Protein AF-A0A4Q2YJ09-F1 (afdb_monomer)

Mean predicted aligned error: 8.13 Å

Sequence (250 aa):
MTHRSFLRLMLLLLSGLAAAVPLTAPAQVSKRDYAREEYLILSGGPSLRTWEDYRLAADRHDRYWGNFIRSARIRIDQLRRIHGDAMQITWMVYRPGYETRQREDSVRRPEYSCTTAEIAQLASERKVKLVWFSTKDAVINYLNNRGGRKLSGFEFYGHSNKYCFLFDYSNDILGASTCYLHCLDLNRLHRGLFTRDATVQSYGCHTGEYMSGVWKKYTGHPMIGACGKTDFSAIKDNVTLPVVNGRWSQ

Solvent-accessible surface area (backbone atoms only — not comparable to full-atom values): 13757 Å² total; per-residue (Å²): 134,90,82,83,88,89,79,90,88,79,88,77,92,82,80,78,79,78,76,79,73,79,78,75,71,77,78,78,74,73,79,76,57,41,91,52,31,32,33,41,38,40,28,29,19,34,37,29,64,78,48,41,67,78,38,58,79,90,70,44,84,46,91,53,62,50,57,34,55,52,42,52,50,37,49,51,55,51,48,37,73,76,58,41,84,66,50,40,39,39,41,35,36,31,43,62,27,40,53,54,34,22,58,49,26,73,72,66,63,52,98,77,61,49,53,67,65,58,55,53,47,59,28,55,80,66,74,35,50,73,38,78,35,83,49,50,62,54,53,54,49,50,67,66,63,55,82,87,42,24,26,51,25,39,36,38,28,35,52,39,40,39,50,30,47,24,36,26,34,20,58,92,42,79,88,39,59,96,39,53,48,44,45,76,59,42,70,78,44,55,56,74,44,56,43,96,82,37,51,34,38,38,60,16,2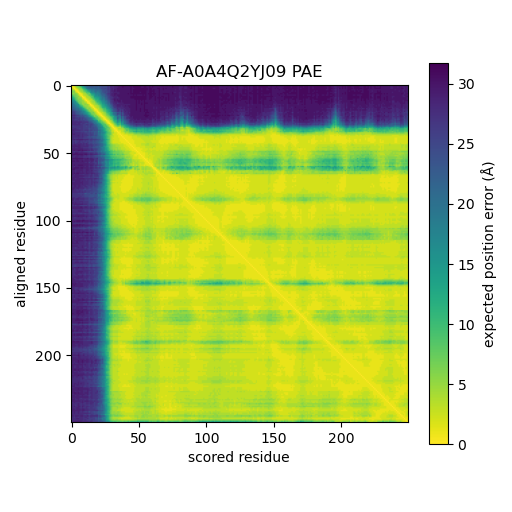2,22,21,24,70,43,27,13,55,44,42,24,70,38,35,72,47,67,22,39,9,19,37,40,49,49,39,61,76,52,36,77,77,66,71,47,61,64,44,57,63,66,43,80,34,89

pLDDT: mean 89.09, std 16.99, range [35.38, 98.88]

Radius of gyration: 26.46 Å; Cα contacts (8 Å, |Δi|>4): 476; chains: 1; bounding box: 117×38×45 Å

Structure (mmCIF, N/CA/C/O backbone):
data_AF-A0A4Q2YJ09-F1
#
_entry.id   AF-A0A4Q2YJ09-F1
#
loop_
_atom_site.group_PDB
_atom_site.id
_atom_site.type_symbol
_atom_site.label_atom_id
_atom_site.label_alt_id
_atom_site.label_comp_id
_atom_site.label_asym_id
_atom_site.label_entity_id
_atom_site.label_seq_id
_atom_site.pdbx_PDB_ins_code
_atom_site.Cartn_x
_atom_site.Cartn_y
_atom_site.Cartn_z
_atom_site.occupancy
_atom_site.B_iso_or_equiv
_atom_site.auth_seq_id
_atom_site.auth_comp_id
_atom_site.auth_asym_id
_atom_site.auth_atom_id
_atom_site.pdbx_PDB_model_num
ATOM 1 N N . MET A 1 1 ? -98.899 19.070 -4.514 1.00 45.09 1 MET A N 1
ATOM 2 C CA . MET A 1 1 ? -97.764 19.391 -5.407 1.00 45.09 1 MET A CA 1
ATOM 3 C C . MET A 1 1 ? -96.656 20.022 -4.575 1.00 45.09 1 MET A C 1
ATOM 5 O O . MET A 1 1 ? -96.964 20.878 -3.762 1.00 45.09 1 MET A O 1
ATOM 9 N N . THR A 1 2 ? -95.426 19.532 -4.778 1.00 49.12 2 THR A N 1
ATOM 10 C CA . THR A 1 2 ? -94.105 20.041 -4.338 1.00 49.12 2 THR A CA 1
ATOM 11 C C . THR A 1 2 ? -93.880 20.355 -2.855 1.00 49.12 2 THR A C 1
ATOM 13 O O . THR A 1 2 ? -94.379 21.351 -2.346 1.00 49.12 2 THR A O 1
ATOM 16 N N . HIS A 1 3 ? -92.980 19.599 -2.212 1.00 39.91 3 HIS A N 1
ATOM 17 C CA . HIS A 1 3 ? -92.298 20.040 -0.996 1.00 39.91 3 HIS A CA 1
ATOM 18 C C . HIS A 1 3 ? -90.800 19.724 -1.034 1.00 39.91 3 HIS A C 1
ATOM 20 O O . HIS A 1 3 ? -90.374 18.608 -1.320 1.00 39.91 3 HIS A O 1
ATOM 26 N N . ARG A 1 4 ? -90.026 20.775 -0.756 1.00 45.66 4 ARG A N 1
ATOM 27 C CA . ARG A 1 4 ? -88.595 20.781 -0.466 1.00 45.66 4 ARG A CA 1
ATOM 28 C C . ARG A 1 4 ? -88.316 20.110 0.887 1.00 45.66 4 ARG A C 1
ATOM 30 O O . ARG A 1 4 ? -89.170 20.139 1.770 1.00 45.66 4 ARG A O 1
ATOM 37 N N . SER A 1 5 ? -87.058 19.692 1.045 1.00 46.00 5 SER A N 1
ATOM 38 C CA . SER A 1 5 ? -86.332 19.543 2.318 1.00 46.00 5 SER A CA 1
ATOM 39 C C . SER A 1 5 ? -86.490 18.211 3.057 1.00 46.00 5 SER A C 1
ATOM 41 O O . SER A 1 5 ? -87.332 18.091 3.933 1.00 46.00 5 SER A O 1
ATOM 43 N N . PHE A 1 6 ? -85.567 17.272 2.825 1.00 38.97 6 PHE A N 1
ATOM 44 C CA . PHE A 1 6 ? -85.114 16.365 3.885 1.00 38.97 6 PHE A CA 1
ATOM 45 C C . PHE A 1 6 ? -83.587 16.309 3.899 1.00 38.97 6 PHE A C 1
ATOM 47 O O . PHE A 1 6 ? -82.924 15.716 3.053 1.00 38.97 6 PHE A O 1
ATOM 54 N N . LEU A 1 7 ? -83.063 17.055 4.863 1.00 36.25 7 LEU A N 1
ATOM 55 C CA . LEU A 1 7 ? -81.671 17.238 5.210 1.00 36.25 7 LEU A CA 1
ATOM 56 C C . LEU A 1 7 ? -81.316 16.212 6.299 1.00 36.25 7 LEU A C 1
ATOM 58 O O . LEU A 1 7 ? -82.081 16.051 7.244 1.00 36.25 7 LEU A O 1
ATOM 62 N N . ARG A 1 8 ? -80.108 15.639 6.202 1.00 45.00 8 ARG A N 1
ATOM 63 C CA . ARG A 1 8 ? -79.327 15.016 7.292 1.00 45.00 8 ARG A CA 1
ATOM 64 C C . ARG A 1 8 ? -79.947 13.797 7.985 1.00 45.00 8 ARG A C 1
ATOM 66 O O . ARG A 1 8 ? -80.581 13.947 9.018 1.00 45.00 8 ARG A O 1
ATOM 73 N N . LEU A 1 9 ? -79.565 12.604 7.527 1.00 40.94 9 LEU A N 1
ATOM 74 C CA . LEU A 1 9 ? -78.945 11.577 8.380 1.00 40.94 9 LEU A CA 1
ATOM 75 C C . LEU A 1 9 ? -78.485 10.400 7.506 1.00 40.94 9 LEU A C 1
ATOM 77 O O . LEU A 1 9 ? -79.325 9.661 7.020 1.00 40.94 9 LEU A O 1
ATOM 81 N N . MET A 1 10 ? -77.179 10.220 7.307 1.00 39.50 10 MET A N 1
ATOM 82 C CA . MET A 1 10 ? -76.537 8.904 7.165 1.00 39.50 10 MET A CA 1
ATOM 83 C C . MET A 1 10 ? -75.014 9.091 7.129 1.00 39.50 10 MET A C 1
ATOM 85 O O . MET A 1 10 ? -74.514 9.751 6.229 1.00 39.50 10 MET A O 1
ATOM 89 N N . LEU A 1 11 ? -74.356 8.502 8.139 1.00 35.38 11 LEU A N 1
ATOM 90 C CA . LEU A 1 11 ? -73.113 7.709 8.092 1.00 35.38 11 LEU A CA 1
ATOM 91 C C . LEU A 1 11 ? -71.888 8.318 7.357 1.00 35.38 11 LEU A C 1
ATOM 93 O O . LEU A 1 11 ? -71.977 8.735 6.220 1.00 35.38 11 LEU A O 1
ATOM 97 N N . LEU A 1 12 ? -70.650 8.305 7.849 1.00 40.03 12 LEU A N 1
ATOM 98 C CA . LEU A 1 12 ? -69.997 7.560 8.921 1.00 40.03 12 LEU A CA 1
ATOM 99 C C . LEU A 1 12 ? -68.610 8.196 9.124 1.00 40.03 12 LEU A C 1
ATOM 101 O O . LEU A 1 12 ? -67.927 8.536 8.162 1.00 40.03 12 LEU A O 1
ATOM 105 N N . LEU A 1 13 ? -68.233 8.328 10.393 1.00 44.56 13 LEU A N 1
ATOM 106 C CA . LEU A 1 13 ? -66.879 8.338 10.955 1.00 44.56 13 LEU A CA 1
ATOM 107 C C . LEU A 1 13 ? -65.708 8.117 9.972 1.00 44.56 13 LEU A C 1
ATOM 109 O O . LEU A 1 13 ? -65.399 6.991 9.595 1.00 44.56 13 LEU A O 1
ATOM 113 N N . LEU A 1 14 ? -64.967 9.192 9.696 1.00 38.72 14 LEU A N 1
ATOM 114 C CA . LEU A 1 14 ? -63.567 9.153 9.259 1.00 38.72 14 LEU A CA 1
ATOM 115 C C . LEU A 1 14 ? -62.743 10.023 10.217 1.00 38.72 14 LEU A C 1
ATOM 117 O O . LEU A 1 14 ? -62.212 11.075 9.874 1.00 38.72 14 LEU A O 1
ATOM 121 N N . SER A 1 15 ? -62.677 9.584 11.474 1.00 42.53 15 SER A N 1
ATOM 122 C CA . SER A 1 15 ? -61.641 10.015 12.410 1.00 42.53 15 SER A CA 1
ATOM 123 C C . SER A 1 15 ? -60.322 9.393 11.955 1.00 42.53 15 SER A C 1
ATOM 125 O O . SER A 1 15 ? -60.081 8.204 12.166 1.00 42.53 15 SER A O 1
ATOM 127 N N . GLY A 1 16 ? -59.497 10.188 11.276 1.00 40.59 16 GLY A N 1
ATOM 128 C CA . GLY A 1 16 ? -58.161 9.788 10.860 1.00 40.59 16 GLY A CA 1
ATOM 129 C C . GLY A 1 16 ? -57.293 9.441 12.068 1.00 40.59 16 GLY A C 1
ATOM 130 O O . GLY A 1 16 ? -56.851 10.328 12.794 1.00 40.59 16 GLY A O 1
ATOM 131 N N . LEU A 1 17 ? -57.006 8.151 12.254 1.00 44.41 17 LEU A N 1
ATOM 132 C CA . LEU A 1 17 ? -55.793 7.730 12.945 1.00 44.41 17 LEU A CA 1
ATOM 133 C C . LEU A 1 17 ? -54.621 8.028 12.007 1.00 44.41 17 LEU A C 1
AT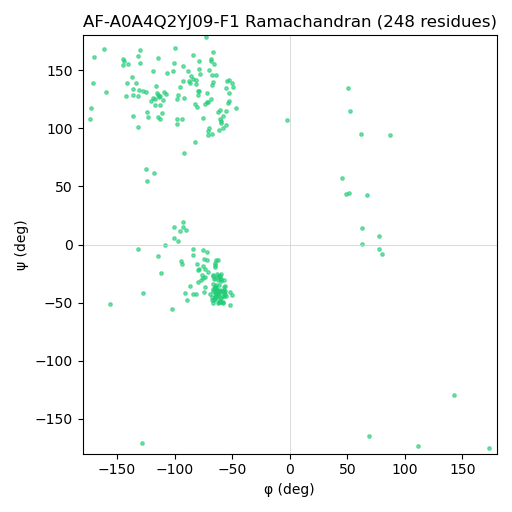OM 135 O O . LEU A 1 17 ? -54.270 7.224 11.144 1.00 44.41 17 LEU A O 1
ATOM 139 N N . ALA A 1 18 ? -54.010 9.197 12.172 1.00 45.28 18 ALA A N 1
ATOM 140 C CA . ALA A 1 18 ? -52.646 9.403 11.722 1.00 45.28 18 ALA A CA 1
ATOM 141 C C . ALA A 1 18 ? -51.751 8.526 12.607 1.00 45.28 18 ALA A C 1
ATOM 143 O O . ALA A 1 18 ? -51.395 8.901 13.723 1.00 45.28 18 ALA A O 1
ATOM 144 N N . ALA A 1 19 ? -51.439 7.319 12.135 1.00 46.50 19 ALA A N 1
ATOM 145 C CA . ALA A 1 19 ? -50.363 6.529 12.704 1.00 46.50 19 ALA A CA 1
ATOM 146 C C . ALA A 1 19 ? -49.079 7.351 12.553 1.00 46.50 19 ALA A C 1
ATOM 148 O O . ALA A 1 19 ? -48.556 7.510 11.449 1.00 46.50 19 ALA A O 1
ATOM 149 N N . ALA A 1 20 ? -48.610 7.931 13.657 1.00 50.06 20 ALA A N 1
ATOM 150 C CA . ALA A 1 20 ? -47.298 8.540 13.726 1.00 50.06 20 ALA A CA 1
ATOM 151 C C . ALA A 1 20 ? -46.277 7.430 13.461 1.00 50.06 20 ALA A C 1
ATOM 153 O O . ALA A 1 20 ? -45.964 6.635 14.344 1.00 50.06 20 ALA A O 1
ATOM 154 N N . VAL A 1 21 ? -45.801 7.342 12.220 1.00 49.44 21 VAL A N 1
ATOM 155 C CA . VAL A 1 21 ? -44.599 6.581 11.893 1.00 49.44 21 VAL A CA 1
ATOM 156 C C . VAL A 1 21 ? -43.487 7.234 12.711 1.00 49.44 21 VAL A C 1
ATOM 158 O O . VAL A 1 21 ? -43.222 8.421 12.499 1.00 49.44 21 VAL A O 1
ATOM 161 N N . PRO A 1 22 ? -42.865 6.537 13.679 1.00 47.44 22 PRO A N 1
ATOM 162 C CA . PRO A 1 22 ? -41.735 7.111 14.373 1.00 47.44 22 PRO A CA 1
ATOM 163 C C . PRO A 1 22 ? -40.656 7.345 13.321 1.00 47.44 22 PRO A C 1
ATOM 165 O O . PRO A 1 22 ? -40.151 6.397 12.719 1.00 47.44 22 PRO A O 1
ATOM 168 N N . LEU A 1 23 ? -40.334 8.617 13.075 1.00 46.22 23 LEU A N 1
ATOM 169 C CA . LEU A 1 23 ? -39.130 8.996 12.355 1.00 46.22 23 LEU A CA 1
ATOM 170 C C . LEU A 1 23 ? -37.972 8.396 13.156 1.00 46.22 23 LEU A C 1
ATOM 172 O O . LEU A 1 23 ? -37.593 8.916 14.206 1.00 46.22 23 LEU A O 1
ATOM 176 N N . THR A 1 24 ? -37.445 7.259 12.711 1.00 50.03 24 THR A N 1
ATOM 177 C CA . THR A 1 24 ? -36.188 6.734 13.230 1.00 50.03 24 THR A CA 1
ATOM 178 C C . THR A 1 24 ? -35.148 7.813 12.983 1.00 50.03 24 THR A C 1
ATOM 180 O O . THR A 1 24 ? -34.832 8.110 11.829 1.00 50.03 24 THR A O 1
ATOM 183 N N . ALA A 1 25 ? -34.677 8.446 14.060 1.00 49.34 25 ALA A N 1
ATOM 184 C CA . ALA A 1 25 ? -33.600 9.417 13.992 1.00 49.34 25 ALA A CA 1
ATOM 185 C C . ALA A 1 25 ? -32.448 8.810 13.173 1.00 49.34 25 ALA A C 1
ATOM 187 O O . ALA A 1 25 ? -32.139 7.627 13.370 1.00 49.34 25 ALA A O 1
ATOM 188 N N . PRO A 1 26 ? -31.828 9.565 12.246 1.00 48.53 26 PRO A N 1
ATOM 189 C CA . PRO A 1 26 ? -30.671 9.063 11.525 1.00 48.53 26 PRO A CA 1
ATOM 190 C C . PRO A 1 26 ? -29.655 8.586 12.559 1.00 48.53 26 PRO A C 1
ATOM 192 O O . PRO A 1 26 ? -29.392 9.294 13.536 1.00 48.53 26 PRO A O 1
ATOM 195 N N . ALA A 1 27 ? -29.144 7.364 12.376 1.00 49.97 27 ALA A N 1
ATOM 196 C CA . ALA A 1 27 ? -28.106 6.813 13.231 1.00 49.97 27 ALA A CA 1
ATOM 197 C C . ALA A 1 27 ? -27.031 7.890 13.409 1.00 49.97 27 ALA A C 1
ATOM 199 O O . ALA A 1 27 ? -26.456 8.357 12.425 1.00 49.97 27 ALA A O 1
ATOM 200 N N . GLN A 1 28 ? -26.833 8.339 14.651 1.00 42.06 28 GLN A N 1
ATOM 201 C CA . GLN A 1 28 ? -25.789 9.293 14.997 1.00 42.06 28 GLN A CA 1
ATOM 202 C C . GLN A 1 28 ? -24.471 8.696 14.508 1.00 42.06 28 GLN A C 1
ATOM 204 O O . GLN A 1 28 ? -23.953 7.757 15.113 1.00 42.06 28 GLN A O 1
ATOM 209 N N . VAL A 1 29 ? -23.955 9.197 13.382 1.00 53.22 29 VAL A N 1
ATOM 210 C CA . VAL A 1 29 ? -22.594 8.899 12.946 1.00 53.22 29 VAL A CA 1
ATOM 211 C C . VAL A 1 29 ? -21.723 9.408 14.079 1.00 53.22 29 VAL A C 1
ATOM 213 O O . VAL A 1 29 ? -21.645 10.616 14.305 1.00 53.22 29 VAL A O 1
ATOM 216 N N . SER A 1 30 ? -21.162 8.488 14.865 1.00 57.91 30 SER A N 1
ATOM 217 C CA . SER A 1 30 ? -20.327 8.853 15.999 1.00 57.91 30 SER A CA 1
ATOM 218 C C . SER A 1 30 ? -19.252 9.806 15.499 1.00 57.91 30 SER A C 1
ATOM 220 O O . SER A 1 30 ? -18.520 9.479 14.561 1.00 57.91 30 SER A O 1
ATOM 222 N N . LYS A 1 31 ? -19.181 10.996 16.096 1.00 72.19 31 LYS A N 1
ATOM 223 C CA . LYS A 1 31 ? -18.146 11.975 15.776 1.00 72.19 31 LYS A CA 1
ATOM 224 C C . LYS A 1 31 ? -16.785 11.298 15.973 1.00 72.19 31 LYS A C 1
ATOM 226 O O . LYS A 1 31 ? -16.467 10.893 17.087 1.00 72.19 31 LYS A O 1
ATOM 231 N N . ARG A 1 32 ? -16.031 11.129 14.881 1.00 80.81 32 ARG A N 1
ATOM 232 C CA . ARG A 1 32 ? -14.699 10.504 14.876 1.00 80.81 32 ARG A CA 1
ATOM 233 C C . ARG A 1 32 ? -13.773 11.226 15.854 1.00 80.81 32 ARG A C 1
ATOM 235 O O . ARG A 1 32 ? -13.711 12.458 15.838 1.00 80.81 32 ARG A O 1
ATOM 242 N N . ASP A 1 33 ? -13.027 10.474 16.660 1.00 85.75 33 ASP A N 1
ATOM 243 C CA . ASP A 1 33 ? -11.975 11.026 17.518 1.00 85.75 33 ASP A CA 1
ATOM 244 C C . ASP A 1 33 ? -10.642 10.989 16.761 1.00 85.75 33 ASP A C 1
ATOM 246 O O . ASP A 1 33 ? -9.798 10.114 16.961 1.00 85.75 33 ASP A O 1
ATOM 250 N N . TYR A 1 34 ? -10.445 11.949 15.853 1.00 86.94 34 TYR A N 1
ATOM 251 C CA . TYR A 1 34 ? -9.240 12.006 15.018 1.00 86.94 34 TYR A CA 1
ATOM 252 C C . TYR A 1 34 ? -7.934 12.186 15.810 1.00 86.94 34 TYR A C 1
ATOM 254 O O . TYR A 1 34 ? -6.857 11.988 15.251 1.00 86.94 34 TYR A O 1
ATOM 262 N N . ALA A 1 35 ? -7.987 12.541 17.099 1.00 85.75 35 ALA A N 1
ATOM 263 C CA . ALA A 1 35 ? -6.794 12.585 17.942 1.00 85.75 35 ALA A CA 1
ATOM 264 C C . ALA A 1 35 ? -6.323 11.173 18.338 1.00 85.75 35 ALA A C 1
ATOM 266 O O . ALA A 1 35 ? -5.125 10.951 18.531 1.00 85.75 35 ALA A O 1
ATOM 267 N N . ARG A 1 36 ? -7.252 10.212 18.428 1.00 90.81 36 ARG A N 1
ATOM 268 C CA . ARG A 1 36 ? -7.003 8.824 18.856 1.00 90.81 36 ARG A CA 1
ATOM 269 C C . ARG A 1 36 ? -7.097 7.792 17.733 1.00 90.81 36 ARG A C 1
ATOM 271 O O . ARG A 1 36 ? -6.873 6.603 17.973 1.00 90.81 36 ARG A O 1
ATOM 278 N N . GLU A 1 37 ? -7.391 8.236 16.521 1.00 94.56 37 GLU A N 1
ATOM 279 C CA . GLU A 1 37 ? -7.574 7.386 15.350 1.00 94.56 37 GLU A CA 1
ATOM 280 C C . GLU A 1 37 ? -6.560 7.708 14.247 1.00 94.56 37 GLU A C 1
ATOM 282 O O . GLU A 1 37 ? -6.131 8.847 14.083 1.00 94.56 37 GLU A O 1
ATOM 287 N N . GLU A 1 38 ? -6.191 6.690 13.475 1.00 96.50 38 GLU A N 1
ATOM 288 C CA . GLU A 1 38 ? -5.317 6.795 12.305 1.00 96.50 38 GLU A CA 1
ATOM 289 C C . GLU A 1 38 ? -5.926 6.013 11.135 1.00 96.50 38 GLU A C 1
ATOM 291 O O . GLU A 1 38 ? -6.420 4.903 11.312 1.00 96.50 38 GLU A O 1
ATOM 296 N N . TYR A 1 39 ? -5.864 6.565 9.926 1.00 98.06 39 TYR A N 1
ATOM 297 C CA . TYR A 1 39 ? -6.124 5.821 8.698 1.00 98.06 39 TYR A CA 1
ATOM 298 C C . TYR A 1 39 ? -4.797 5.372 8.096 1.00 98.06 39 TYR A C 1
ATOM 300 O O . TYR A 1 39 ? -3.901 6.197 7.898 1.00 98.06 39 TYR A O 1
ATOM 308 N N . LEU A 1 40 ? -4.661 4.085 7.787 1.00 98.62 40 LEU A N 1
ATOM 309 C CA . LEU A 1 40 ? -3.417 3.539 7.255 1.00 98.62 40 LEU A CA 1
ATOM 310 C C . LEU A 1 40 ? -3.585 3.079 5.810 1.00 98.62 40 LEU A C 1
ATOM 312 O O . LEU A 1 40 ? -4.470 2.294 5.490 1.00 98.62 40 LEU A O 1
ATOM 316 N N . ILE A 1 41 ? -2.701 3.547 4.939 1.00 98.88 41 ILE A N 1
ATOM 317 C CA . ILE A 1 41 ? -2.589 3.078 3.559 1.00 98.88 41 ILE A CA 1
ATOM 318 C C . ILE A 1 41 ? -1.233 2.399 3.409 1.00 98.88 41 ILE A C 1
ATOM 320 O O . ILE A 1 41 ? -0.212 2.974 3.775 1.00 98.88 41 ILE A O 1
ATOM 324 N N . LEU A 1 42 ? -1.216 1.179 2.887 1.00 98.88 42 LEU A N 1
ATOM 325 C CA . LEU A 1 42 ? -0.030 0.355 2.693 1.00 98.88 42 LEU A CA 1
ATOM 326 C C . LEU A 1 42 ? 0.172 0.094 1.199 1.00 98.88 42 LEU A C 1
ATOM 328 O O . LEU A 1 42 ? -0.687 -0.499 0.549 1.00 98.88 42 LEU A O 1
ATOM 332 N N . SER A 1 43 ? 1.312 0.509 0.657 1.00 98.75 43 SER A N 1
ATOM 333 C CA . SER A 1 43 ? 1.662 0.323 -0.751 1.00 98.75 43 SER A CA 1
ATOM 334 C C . SER A 1 43 ? 2.850 -0.624 -0.915 1.00 98.75 43 SER A C 1
ATOM 336 O O . SER A 1 43 ? 3.913 -0.403 -0.328 1.00 98.75 43 SER A O 1
ATOM 338 N N . GLY A 1 44 ? 2.674 -1.655 -1.744 1.00 98.19 44 GLY A N 1
ATOM 339 C CA . GLY A 1 44 ? 3.767 -2.487 -2.252 1.00 98.19 44 GLY A CA 1
ATOM 340 C C . GLY A 1 44 ? 4.610 -1.759 -3.304 1.00 98.19 44 GLY A C 1
ATOM 341 O O . GLY A 1 44 ? 4.344 -0.602 -3.648 1.00 98.19 44 GLY A O 1
ATOM 342 N N . GLY A 1 45 ? 5.640 -2.435 -3.801 1.00 96.25 45 GLY A N 1
ATOM 343 C CA . GLY A 1 45 ? 6.558 -1.958 -4.830 1.00 96.25 45 GLY A CA 1
ATOM 344 C C . GLY A 1 45 ? 6.248 -2.526 -6.221 1.00 96.25 45 GLY A C 1
ATOM 345 O O . GLY A 1 45 ? 5.631 -3.587 -6.331 1.00 96.25 45 GLY A O 1
ATOM 346 N N . PRO A 1 46 ? 6.676 -1.830 -7.287 1.00 95.44 46 PRO A N 1
ATOM 347 C CA . PRO A 1 46 ? 6.501 -2.286 -8.658 1.00 95.44 46 PRO A CA 1
ATOM 348 C C . PRO A 1 46 ? 7.532 -3.358 -9.047 1.00 95.44 46 PRO A C 1
ATOM 350 O O . PRO A 1 46 ? 8.641 -3.428 -8.507 1.00 95.44 46 PRO A O 1
ATOM 353 N N . SER A 1 47 ? 7.184 -4.133 -10.067 1.00 94.38 47 SER A N 1
ATOM 354 C CA . SER A 1 47 ? 8.096 -5.014 -10.799 1.00 94.38 47 SER A CA 1
ATOM 355 C C . SER A 1 47 ? 9.150 -4.200 -11.556 1.00 94.38 47 SER A C 1
ATOM 357 O O . SER A 1 47 ? 8.903 -3.047 -11.920 1.00 94.38 47 SER A O 1
ATOM 359 N N . LEU A 1 48 ? 10.315 -4.777 -11.850 1.00 94.50 48 LEU A N 1
ATOM 360 C CA . LEU A 1 48 ? 11.279 -4.156 -12.770 1.00 94.50 48 LEU A CA 1
ATOM 361 C C . LEU A 1 48 ? 10.855 -4.354 -14.227 1.00 94.50 48 LEU A C 1
ATOM 363 O O . LEU A 1 48 ? 10.322 -5.400 -14.598 1.00 94.50 48 LEU A O 1
ATOM 367 N N . ARG A 1 49 ? 11.148 -3.372 -15.082 1.00 91.06 49 ARG A N 1
ATOM 368 C CA . ARG A 1 49 ? 10.901 -3.431 -16.530 1.00 91.06 49 ARG A CA 1
ATOM 369 C C . ARG A 1 49 ? 11.618 -4.603 -17.172 1.00 91.06 49 ARG A C 1
ATOM 371 O O . ARG A 1 49 ? 11.039 -5.262 -18.021 1.00 91.06 49 ARG A O 1
ATOM 378 N N . THR A 1 50 ? 12.845 -4.881 -16.746 1.00 91.25 50 THR A N 1
ATOM 379 C CA . THR A 1 50 ? 13.639 -6.004 -17.251 1.00 91.25 50 THR A CA 1
ATOM 380 C C . THR A 1 50 ? 12.898 -7.323 -17.071 1.00 91.25 50 THR A C 1
ATOM 382 O O . THR A 1 50 ? 12.877 -8.127 -17.992 1.00 91.25 50 THR A O 1
ATOM 385 N N . TRP A 1 51 ? 12.209 -7.513 -15.944 1.00 91.81 51 TRP A N 1
ATOM 386 C CA . TRP A 1 51 ? 11.381 -8.696 -15.712 1.00 91.81 51 TRP A CA 1
ATOM 387 C C . TRP A 1 51 ? 10.070 -8.662 -16.495 1.00 91.81 51 TRP A C 1
ATOM 389 O O . TRP A 1 51 ? 9.669 -9.667 -17.078 1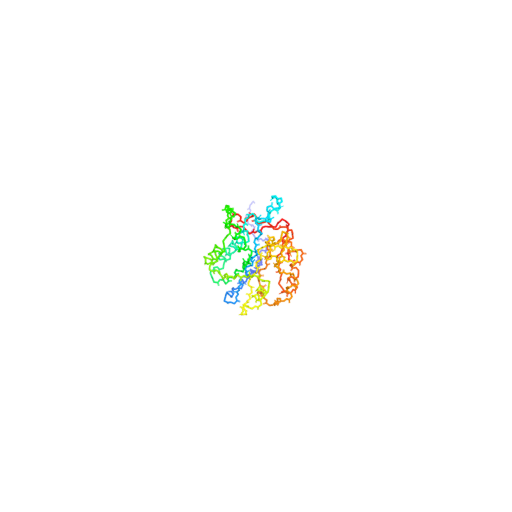.00 91.81 51 TRP A O 1
ATOM 399 N N . GLU A 1 52 ? 9.426 -7.501 -16.565 1.00 88.94 52 GLU A N 1
ATOM 400 C CA . GLU A 1 52 ? 8.199 -7.315 -17.342 1.00 88.94 52 GLU A CA 1
ATOM 401 C C . GLU A 1 52 ? 8.409 -7.542 -18.847 1.00 88.94 52 GLU A C 1
ATOM 403 O O . GLU A 1 52 ? 7.505 -8.018 -19.531 1.00 88.94 52 GLU A O 1
ATOM 408 N N . ASP A 1 53 ? 9.597 -7.256 -19.377 1.00 88.88 53 ASP A N 1
ATOM 409 C CA . ASP A 1 53 ? 9.897 -7.431 -20.796 1.00 88.88 53 ASP A CA 1
ATOM 410 C C . ASP A 1 53 ? 9.994 -8.898 -21.226 1.00 88.88 53 ASP A C 1
ATOM 412 O O . ASP A 1 53 ? 9.709 -9.195 -22.387 1.00 88.88 53 ASP A O 1
ATOM 416 N N . TYR A 1 54 ? 10.287 -9.815 -20.297 1.00 89.31 54 TYR A N 1
ATOM 417 C CA . TYR A 1 54 ? 10.218 -11.261 -20.546 1.00 89.31 54 TYR A CA 1
ATOM 418 C C . TYR A 1 54 ? 8.782 -11.798 -20.593 1.00 89.31 54 TYR A C 1
ATOM 420 O O . TYR A 1 54 ? 8.564 -12.935 -21.011 1.00 89.31 54 TYR A O 1
ATOM 428 N N . ARG A 1 55 ? 7.787 -11.010 -20.168 1.00 87.81 55 ARG A N 1
ATOM 429 C CA . ARG A 1 55 ? 6.373 -11.397 -20.220 1.00 87.81 55 ARG A CA 1
ATOM 430 C C . ARG A 1 55 ? 5.759 -11.002 -21.560 1.00 87.81 55 ARG A C 1
ATOM 432 O O . ARG A 1 55 ? 6.089 -9.956 -22.136 1.00 87.81 55 ARG A O 1
ATOM 439 N N . LEU A 1 56 ? 4.775 -11.790 -22.003 1.00 86.56 56 LEU A N 1
ATOM 440 C CA . LEU A 1 56 ? 3.872 -11.376 -23.076 1.00 86.56 56 LEU A CA 1
ATOM 441 C C . LEU A 1 56 ? 3.270 -10.019 -22.722 1.00 86.56 56 LEU A C 1
ATOM 443 O O . LEU A 1 56 ? 2.936 -9.768 -21.565 1.00 86.56 56 LEU A O 1
ATOM 447 N N . ALA A 1 57 ? 3.109 -9.142 -23.714 1.00 82.12 57 ALA A N 1
ATOM 448 C CA . ALA A 1 57 ? 2.638 -7.782 -23.470 1.00 82.12 57 ALA A CA 1
ATOM 449 C C . ALA A 1 57 ? 1.337 -7.763 -22.648 1.00 82.12 57 ALA A C 1
ATOM 451 O O . A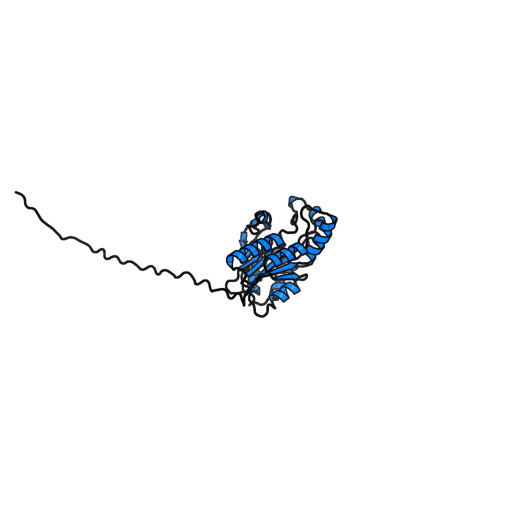LA A 1 57 ? 1.222 -6.961 -21.722 1.00 82.12 57 ALA A O 1
ATOM 452 N N . ALA A 1 58 ? 0.399 -8.672 -22.936 1.00 80.81 58 ALA A N 1
ATOM 453 C CA . ALA A 1 58 ? -0.874 -8.814 -22.227 1.00 80.81 58 ALA A CA 1
ATOM 454 C C . ALA A 1 58 ? -0.736 -9.208 -20.740 1.00 80.81 58 ALA A C 1
ATOM 456 O O . ALA A 1 58 ? -1.603 -8.850 -19.950 1.00 80.81 58 ALA A O 1
ATOM 457 N N . ASP A 1 59 ? 0.362 -9.862 -20.353 1.00 79.25 59 ASP A N 1
ATOM 458 C CA . ASP A 1 59 ? 0.610 -10.369 -18.995 1.00 79.25 59 ASP A CA 1
ATOM 459 C C . ASP A 1 59 ? 1.544 -9.472 -18.170 1.00 79.25 59 ASP A C 1
ATOM 461 O O . ASP A 1 59 ? 1.937 -9.823 -17.056 1.00 79.25 59 ASP A O 1
ATOM 465 N N . ARG A 1 60 ? 1.926 -8.309 -18.708 1.00 82.94 60 ARG A N 1
ATOM 466 C CA . ARG A 1 60 ? 2.705 -7.303 -17.979 1.00 82.94 60 ARG A CA 1
ATOM 467 C C . ARG A 1 60 ? 1.831 -6.632 -16.925 1.00 82.94 60 ARG A C 1
ATOM 469 O O . ARG A 1 60 ? 0.809 -6.032 -17.259 1.00 82.94 60 ARG A O 1
ATOM 476 N N . HIS A 1 61 ? 2.262 -6.697 -15.675 1.00 74.19 61 HIS A N 1
ATOM 477 C CA . HIS A 1 61 ? 1.579 -6.137 -14.520 1.00 74.19 61 HIS A CA 1
ATOM 478 C C . HIS A 1 61 ? 1.900 -4.644 -14.312 1.00 74.19 61 HIS A C 1
ATOM 480 O O . HIS A 1 61 ? 0.990 -3.851 -14.072 1.00 74.19 61 HIS A O 1
ATOM 486 N N . ASP A 1 62 ? 3.166 -4.227 -14.464 1.00 78.69 62 ASP A N 1
ATOM 487 C CA . ASP A 1 62 ? 3.658 -2.909 -14.009 1.00 78.69 62 ASP A CA 1
ATOM 488 C C . ASP A 1 62 ? 4.310 -2.076 -15.118 1.00 78.69 62 ASP A C 1
ATOM 490 O O . ASP A 1 62 ? 5.429 -1.550 -14.999 1.00 78.69 62 ASP A O 1
ATOM 494 N N . ARG A 1 63 ? 3.559 -1.877 -16.207 1.00 77.00 63 ARG A N 1
ATOM 495 C CA . ARG A 1 63 ? 3.947 -0.944 -17.282 1.00 77.00 63 ARG A CA 1
ATOM 496 C C . ARG A 1 63 ? 4.187 0.475 -16.745 1.00 77.00 63 ARG A C 1
ATOM 498 O O . ARG A 1 63 ? 5.109 1.160 -17.194 1.00 77.00 63 ARG A O 1
ATOM 505 N N . TYR A 1 64 ? 3.392 0.874 -15.751 1.00 85.25 64 TYR A N 1
ATOM 506 C CA . TYR A 1 64 ? 3.523 2.116 -14.996 1.00 85.25 64 TYR A CA 1
ATOM 507 C C . TYR A 1 64 ? 3.915 1.807 -13.547 1.00 85.25 64 TYR A C 1
ATOM 509 O O . TYR A 1 64 ? 3.183 1.131 -12.830 1.00 85.25 64 TYR A O 1
ATOM 517 N N . TRP A 1 65 ? 5.067 2.324 -13.110 1.00 89.00 65 TRP A N 1
ATOM 518 C CA . TRP A 1 65 ? 5.597 2.118 -11.755 1.00 89.00 65 TRP A CA 1
ATOM 519 C C . TRP A 1 65 ? 4.649 2.645 -10.663 1.00 89.00 65 TRP A C 1
ATOM 521 O O . TRP A 1 65 ? 4.651 2.157 -9.536 1.00 89.00 65 TRP A O 1
ATOM 531 N N . GLY A 1 66 ? 3.842 3.653 -11.004 1.00 91.50 66 GLY A N 1
ATOM 532 C CA . GLY A 1 66 ? 3.001 4.384 -10.069 1.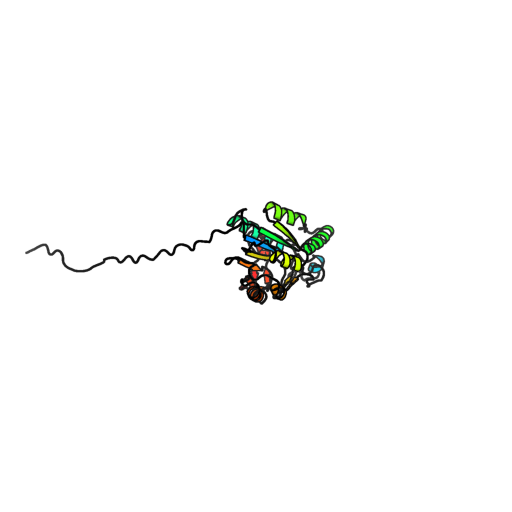00 91.50 66 GLY A CA 1
ATOM 533 C C . GLY A 1 66 ? 1.604 3.800 -9.884 1.00 91.50 66 GLY A C 1
ATOM 534 O O . GLY A 1 66 ? 0.769 4.493 -9.316 1.00 91.50 66 GLY A O 1
ATOM 535 N N . ASN A 1 67 ? 1.304 2.577 -10.339 1.00 94.25 67 ASN A N 1
ATOM 536 C CA . ASN A 1 67 ? -0.030 1.975 -10.178 1.00 94.25 67 ASN A CA 1
ATOM 537 C C . ASN A 1 67 ? -0.513 2.027 -8.714 1.00 94.25 67 ASN A C 1
ATOM 539 O O . ASN A 1 67 ? -1.588 2.557 -8.410 1.00 94.25 67 ASN A O 1
ATOM 543 N N . PHE A 1 68 ? 0.314 1.546 -7.785 1.00 97.31 68 PHE A N 1
ATOM 544 C CA . PHE A 1 68 ? -0.019 1.517 -6.358 1.00 97.31 68 PHE A CA 1
ATOM 545 C C . PHE A 1 68 ? 0.039 2.908 -5.721 1.00 97.31 68 PHE A C 1
ATOM 547 O O . PHE A 1 68 ? -0.817 3.252 -4.907 1.00 97.31 68 PHE A O 1
ATOM 554 N N . ILE A 1 69 ? 0.999 3.732 -6.149 1.00 97.88 69 ILE A N 1
ATOM 555 C CA . ILE A 1 69 ? 1.181 5.104 -5.664 1.00 97.88 69 ILE A CA 1
ATOM 556 C C . ILE A 1 69 ? 0.006 6.002 -6.045 1.00 97.88 69 ILE A C 1
ATOM 558 O O . ILE A 1 69 ? -0.550 6.698 -5.199 1.00 97.88 69 ILE A O 1
ATOM 562 N N . ARG A 1 70 ? -0.421 5.958 -7.306 1.00 97.44 70 ARG A N 1
ATOM 563 C CA . ARG A 1 70 ? -1.558 6.728 -7.809 1.00 97.44 70 ARG A CA 1
ATOM 564 C C . ARG A 1 70 ? -2.858 6.288 -7.141 1.00 97.44 70 ARG A C 1
ATOM 566 O O . ARG A 1 70 ? -3.658 7.149 -6.792 1.00 97.44 70 ARG A O 1
ATOM 573 N N . SER A 1 71 ? -3.042 4.990 -6.902 1.00 98.06 71 SER A N 1
ATOM 574 C CA . SER A 1 71 ? -4.211 4.479 -6.169 1.00 98.06 71 SER A CA 1
ATOM 575 C C . SER A 1 71 ? -4.261 5.020 -4.737 1.00 98.06 71 SER A C 1
ATOM 577 O O . SER A 1 71 ? -5.266 5.602 -4.330 1.00 98.06 71 SER A O 1
ATOM 579 N N . ALA A 1 72 ? -3.144 4.926 -4.006 1.00 98.50 72 ALA A N 1
ATOM 580 C CA . ALA A 1 72 ? -3.019 5.494 -2.666 1.00 98.50 72 ALA A CA 1
ATOM 581 C C . ALA A 1 72 ? -3.278 7.009 -2.666 1.00 98.50 72 ALA A C 1
ATOM 583 O O . ALA A 1 72 ? -4.041 7.505 -1.841 1.00 98.50 72 ALA A O 1
ATOM 584 N N . ARG A 1 73 ? -2.716 7.741 -3.634 1.00 98.19 73 ARG A N 1
ATOM 585 C CA . ARG A 1 73 ? -2.933 9.183 -3.809 1.00 98.19 73 ARG A CA 1
ATOM 586 C C . ARG A 1 73 ? -4.413 9.526 -4.005 1.00 98.19 73 ARG A C 1
ATOM 588 O O . ARG A 1 73 ? -4.925 10.385 -3.296 1.00 98.19 73 ARG A O 1
ATOM 595 N N . ILE A 1 74 ? -5.105 8.847 -4.927 1.00 98.56 74 ILE A N 1
ATOM 596 C CA . ILE A 1 74 ? -6.550 9.030 -5.161 1.00 98.56 74 ILE A CA 1
ATOM 597 C C . ILE A 1 74 ? -7.322 8.809 -3.862 1.00 98.56 74 ILE A C 1
ATOM 599 O O . ILE A 1 74 ? -8.198 9.606 -3.517 1.00 98.56 74 ILE A O 1
ATOM 603 N N . ARG A 1 75 ? -6.977 7.759 -3.109 1.00 98.56 75 ARG A N 1
ATOM 604 C CA . ARG A 1 75 ? -7.638 7.486 -1.838 1.00 98.56 75 ARG A CA 1
ATOM 605 C C . ARG A 1 75 ? -7.391 8.577 -0.808 1.00 98.56 75 ARG A C 1
ATOM 607 O O . ARG A 1 75 ? -8.341 9.013 -0.166 1.00 98.56 75 ARG A O 1
ATOM 614 N N . ILE A 1 76 ? -6.154 9.041 -0.660 1.00 98.56 76 ILE A N 1
ATOM 615 C CA . ILE A 1 76 ? -5.825 10.148 0.244 1.00 98.56 76 ILE A CA 1
ATOM 616 C C . ILE A 1 76 ? -6.652 11.385 -0.122 1.00 98.56 76 ILE A C 1
ATOM 618 O O . ILE A 1 76 ? -7.250 11.993 0.762 1.00 98.56 76 ILE A O 1
ATOM 622 N N . ASP A 1 77 ? -6.771 11.707 -1.411 1.00 98.25 77 ASP A N 1
ATOM 623 C CA . ASP A 1 77 ? -7.558 12.851 -1.885 1.00 98.25 77 ASP A CA 1
ATOM 624 C C . ASP A 1 77 ? -9.064 12.675 -1.593 1.00 98.25 77 ASP A C 1
ATOM 626 O O . ASP A 1 77 ? -9.756 13.631 -1.239 1.00 98.25 77 ASP A O 1
ATOM 630 N N . GLN A 1 78 ? -9.606 11.457 -1.695 1.00 98.00 78 GLN A N 1
ATOM 631 C CA . GLN A 1 78 ? -10.981 11.151 -1.270 1.00 98.00 78 GLN A CA 1
ATOM 632 C C . GLN A 1 78 ? -11.163 11.319 0.245 1.00 98.00 78 GLN A C 1
ATOM 634 O O . GLN A 1 78 ? -12.114 11.959 0.690 1.00 98.00 78 GLN A O 1
ATOM 639 N N . LEU A 1 79 ? -10.243 10.773 1.038 1.00 96.88 79 LEU A N 1
ATOM 640 C CA . LEU A 1 79 ? -10.282 10.842 2.495 1.00 96.88 79 LEU A CA 1
ATOM 641 C C . LEU A 1 79 ? -10.169 12.282 2.999 1.00 96.88 79 LEU A C 1
ATOM 643 O O . LEU A 1 79 ? -10.919 12.677 3.888 1.00 96.88 79 LEU A O 1
ATOM 647 N N . ARG A 1 80 ? -9.290 13.089 2.396 1.00 96.56 80 ARG A N 1
ATOM 648 C CA . ARG A 1 80 ? -9.161 14.520 2.692 1.00 96.56 80 ARG A CA 1
ATOM 649 C C . ARG A 1 80 ? -10.437 15.286 2.354 1.00 96.56 80 ARG A C 1
ATOM 651 O O . ARG A 1 80 ? -10.846 16.127 3.144 1.00 96.56 80 ARG A O 1
ATOM 658 N N . ARG A 1 81 ? -11.120 14.959 1.253 1.00 96.12 81 ARG A N 1
ATOM 659 C CA . ARG A 1 81 ? -12.425 15.566 0.925 1.00 96.12 81 ARG A CA 1
ATOM 660 C C . ARG A 1 81 ? -13.522 15.226 1.935 1.00 96.12 81 ARG A C 1
ATOM 662 O O . ARG A 1 81 ? -14.352 16.080 2.217 1.00 96.12 81 ARG A O 1
ATOM 669 N N . ILE A 1 82 ? -13.536 14.003 2.467 1.00 93.25 82 ILE A N 1
ATOM 670 C CA . ILE A 1 82 ? -14.574 13.549 3.409 1.00 93.25 82 ILE A CA 1
ATOM 671 C C . ILE A 1 82 ? -14.293 14.033 4.840 1.00 93.25 82 ILE A C 1
ATOM 673 O O . ILE A 1 82 ? -15.210 14.448 5.544 1.00 93.25 82 ILE A O 1
ATOM 677 N N . HIS A 1 83 ? -13.035 13.968 5.281 1.00 92.88 83 HIS A N 1
ATOM 678 C CA . HIS A 1 83 ? -12.657 14.130 6.690 1.00 92.88 83 HIS A CA 1
ATOM 679 C C . HIS A 1 83 ? -11.808 15.378 6.980 1.00 92.88 83 HIS A C 1
ATOM 681 O O . HIS A 1 83 ? -11.584 15.709 8.146 1.00 92.88 83 HIS A O 1
ATOM 687 N N . GLY A 1 84 ? -11.332 16.073 5.946 1.00 92.38 84 GLY A N 1
ATOM 688 C CA . GLY A 1 84 ? -10.437 17.220 6.073 1.00 92.38 84 GLY A CA 1
ATOM 689 C C . GLY A 1 84 ? -9.034 16.862 6.576 1.00 92.38 84 GLY A C 1
ATOM 690 O O . GLY A 1 84 ? -8.608 15.701 6.602 1.00 92.38 84 GLY A O 1
ATOM 691 N N . ASP A 1 85 ? -8.300 17.891 6.999 1.00 92.50 85 ASP A N 1
ATOM 692 C CA . ASP A 1 85 ? -6.907 17.775 7.455 1.00 92.50 85 ASP A CA 1
ATOM 693 C C . ASP A 1 85 ? -6.773 17.168 8.860 1.00 92.50 85 ASP A C 1
ATOM 695 O O . ASP A 1 85 ? -5.707 16.669 9.213 1.00 92.50 85 ASP A O 1
ATOM 699 N N . ALA A 1 86 ? -7.852 17.166 9.652 1.00 91.56 86 ALA A N 1
ATOM 700 C CA . ALA A 1 86 ? -7.835 16.662 11.026 1.00 91.56 86 ALA A CA 1
ATOM 701 C C . ALA A 1 86 ? -7.584 15.149 11.106 1.00 91.56 86 ALA A C 1
ATOM 703 O O . ALA A 1 86 ? -7.016 14.674 12.088 1.00 91.56 86 ALA A O 1
ATOM 704 N N . MET A 1 87 ? -7.993 14.385 10.087 1.00 93.50 87 MET A N 1
ATOM 705 C CA . MET A 1 87 ? -7.775 12.943 10.075 1.00 93.50 87 MET A CA 1
ATOM 706 C C . MET A 1 87 ? -6.286 12.622 9.941 1.00 93.50 87 MET A C 1
ATOM 708 O O . MET A 1 87 ? -5.628 13.033 8.980 1.00 93.50 87 MET A O 1
ATOM 712 N N . GLN A 1 88 ? -5.758 11.838 10.877 1.00 96.06 88 GLN A N 1
ATOM 713 C CA . GLN A 1 88 ? -4.390 11.343 10.786 1.00 96.06 88 GLN A CA 1
ATOM 714 C C . GLN A 1 88 ? -4.331 10.257 9.715 1.00 96.06 88 GLN A C 1
ATOM 716 O O . GLN A 1 88 ? -5.029 9.249 9.812 1.00 96.06 88 GLN A O 1
ATOM 721 N N . ILE A 1 89 ? -3.504 10.467 8.695 1.00 98.12 89 ILE A N 1
ATOM 722 C CA . ILE A 1 89 ? -3.262 9.486 7.639 1.00 98.12 89 ILE A CA 1
ATOM 723 C C . ILE A 1 89 ? -1.785 9.132 7.661 1.00 98.12 89 ILE A C 1
ATOM 725 O O . ILE A 1 89 ? -0.932 10.018 7.546 1.00 98.12 89 ILE A O 1
ATOM 729 N N . THR A 1 90 ? -1.502 7.838 7.753 1.00 98.62 90 THR A N 1
ATOM 730 C CA . THR A 1 90 ? -0.174 7.296 7.493 1.00 98.62 90 THR A CA 1
ATOM 731 C C . THR A 1 90 ? -0.187 6.520 6.196 1.00 98.62 90 THR A C 1
ATOM 733 O O . THR A 1 90 ? -1.028 5.650 5.975 1.00 98.62 90 THR A O 1
ATOM 736 N N . TRP A 1 91 ? 0.795 6.813 5.359 1.00 98.88 91 TRP A N 1
ATOM 737 C CA . TRP A 1 91 ? 1.046 6.095 4.131 1.00 98.88 91 TRP A CA 1
ATOM 738 C C . TRP A 1 91 ? 2.371 5.349 4.252 1.00 98.88 91 TRP A C 1
ATOM 740 O O . TRP A 1 91 ? 3.443 5.949 4.294 1.00 98.88 91 TRP A O 1
ATOM 750 N N . MET A 1 92 ? 2.286 4.029 4.368 1.00 98.88 92 MET A N 1
ATOM 751 C CA . MET A 1 92 ? 3.432 3.133 4.412 1.00 98.88 92 MET A CA 1
ATOM 752 C C . MET A 1 92 ? 3.771 2.658 2.999 1.00 98.88 92 MET A C 1
ATOM 754 O O . MET A 1 92 ? 2.907 2.104 2.323 1.00 98.88 92 MET A O 1
ATOM 758 N N . VAL A 1 93 ? 5.018 2.825 2.559 1.00 98.88 93 VAL A N 1
ATOM 759 C CA . VAL A 1 93 ? 5.453 2.463 1.197 1.00 98.88 93 VAL A CA 1
ATOM 760 C C . VAL A 1 93 ? 6.679 1.551 1.240 1.00 98.88 93 VAL A C 1
ATOM 762 O O . VAL A 1 93 ? 7.648 1.845 1.947 1.00 98.88 93 VAL A O 1
ATOM 765 N N . TYR A 1 94 ? 6.640 0.447 0.482 1.00 98.69 94 TYR A N 1
ATOM 766 C CA . TYR A 1 94 ? 7.754 -0.499 0.388 1.00 98.69 94 TYR A CA 1
ATOM 767 C C . TYR A 1 94 ? 8.916 0.109 -0.398 1.00 98.69 94 TYR A C 1
ATOM 769 O O . TYR A 1 94 ? 8.922 0.119 -1.627 1.00 98.69 94 TYR A O 1
ATOM 777 N N . ARG A 1 95 ? 9.909 0.638 0.316 1.00 98.31 95 ARG A N 1
ATOM 778 C CA . ARG A 1 95 ? 10.996 1.441 -0.252 1.00 98.31 95 ARG A CA 1
ATOM 779 C C . ARG A 1 95 ? 11.886 0.688 -1.251 1.00 98.31 95 ARG A C 1
ATOM 781 O O . ARG A 1 95 ? 12.132 1.262 -2.315 1.00 98.31 95 ARG A O 1
ATOM 788 N N . PRO A 1 96 ? 12.335 -0.558 -0.984 1.00 98.38 96 PRO A N 1
ATOM 789 C CA . PRO A 1 96 ? 13.292 -1.231 -1.862 1.00 98.38 96 PRO A CA 1
ATOM 790 C C . PRO A 1 96 ? 12.808 -1.348 -3.310 1.00 98.38 96 PRO A C 1
ATOM 792 O O . PRO A 1 96 ? 13.575 -1.066 -4.227 1.00 98.38 96 PRO A O 1
ATOM 795 N N . GLY A 1 97 ? 11.521 -1.657 -3.518 1.00 97.19 97 GLY A N 1
ATOM 796 C CA . GLY A 1 97 ? 10.956 -1.819 -4.859 1.00 97.19 97 GLY A CA 1
ATOM 797 C C . GLY A 1 97 ? 10.969 -0.539 -5.704 1.00 97.19 97 GLY A C 1
ATOM 798 O O . GLY A 1 97 ? 11.189 -0.599 -6.912 1.00 97.19 97 GLY A O 1
ATOM 799 N N . TYR A 1 98 ? 10.783 0.632 -5.084 1.00 98.00 98 TYR A N 1
ATOM 800 C CA . TYR A 1 98 ? 10.855 1.915 -5.796 1.00 98.00 98 TYR A CA 1
ATOM 801 C C . TYR A 1 98 ? 12.296 2.374 -6.017 1.00 98.00 98 TYR A C 1
ATOM 803 O O . TYR A 1 98 ? 12.581 2.999 -7.034 1.00 98.00 98 TYR A O 1
ATOM 811 N N . GLU A 1 99 ? 13.224 2.054 -5.113 1.00 98.12 99 GLU A N 1
ATOM 812 C CA . GLU A 1 99 ? 14.642 2.380 -5.301 1.00 98.12 99 GLU A CA 1
ATOM 813 C C . GLU A 1 99 ? 15.277 1.560 -6.430 1.00 98.12 99 GLU A C 1
ATOM 815 O O . GLU A 1 99 ? 16.018 2.113 -7.244 1.00 98.12 99 GLU A O 1
ATOM 820 N N . THR A 1 100 ? 14.986 0.258 -6.514 1.00 97.44 100 THR A N 1
ATOM 821 C CA . THR A 1 100 ? 15.459 -0.595 -7.616 1.00 97.44 100 THR A CA 1
ATOM 822 C C . THR A 1 100 ? 14.852 -0.152 -8.945 1.00 97.44 100 THR A C 1
ATOM 824 O O . THR A 1 100 ? 15.590 0.041 -9.913 1.00 97.44 100 THR A O 1
ATOM 827 N N . ARG A 1 101 ? 13.539 0.119 -8.980 1.00 96.44 101 ARG A N 1
ATOM 828 C CA . ARG A 1 101 ? 12.858 0.629 -10.178 1.00 96.44 101 ARG A CA 1
ATOM 829 C C . ARG A 1 101 ? 13.367 2.009 -10.602 1.00 96.44 101 ARG A C 1
ATOM 831 O O . ARG A 1 101 ? 13.558 2.232 -11.791 1.00 96.44 101 ARG A O 1
ATOM 838 N N . GLN A 1 102 ? 13.648 2.914 -9.663 1.00 97.38 102 GLN A N 1
ATOM 839 C CA . GLN A 1 102 ? 14.251 4.221 -9.952 1.00 97.38 102 GLN A CA 1
ATOM 840 C C . GLN A 1 102 ? 15.649 4.080 -10.577 1.00 97.38 102 GLN A C 1
ATOM 842 O O . GLN A 1 102 ? 15.964 4.793 -11.528 1.00 97.38 102 GLN A O 1
ATOM 847 N N . ARG A 1 103 ? 16.491 3.168 -10.067 1.00 97.50 103 ARG A N 1
ATOM 848 C CA . ARG A 1 103 ? 17.817 2.899 -10.657 1.00 97.50 103 ARG A CA 1
ATOM 849 C C . ARG A 1 103 ? 17.721 2.309 -12.060 1.00 97.50 103 ARG A C 1
ATOM 851 O O . ARG A 1 103 ? 18.533 2.639 -12.912 1.00 97.50 103 ARG A O 1
ATOM 858 N N . GLU A 1 104 ? 16.746 1.442 -12.306 1.00 96.56 104 GLU A N 1
ATOM 859 C CA . GLU A 1 104 ? 16.516 0.909 -13.646 1.00 96.56 104 GLU A CA 1
ATOM 860 C C . GLU A 1 104 ? 16.025 2.006 -14.604 1.00 96.56 104 GLU A C 1
ATOM 862 O O . GLU A 1 104 ? 16.567 2.170 -15.698 1.00 96.56 104 GLU A O 1
ATOM 867 N N . ASP A 1 105 ? 15.030 2.792 -14.189 1.00 95.75 105 ASP A N 1
ATOM 868 C CA . ASP A 1 105 ? 14.444 3.849 -15.011 1.00 95.75 105 ASP A CA 1
ATOM 869 C C . ASP A 1 105 ? 15.454 4.977 -15.312 1.00 95.75 105 ASP A C 1
ATOM 871 O O . ASP A 1 105 ? 15.387 5.566 -16.390 1.00 95.75 105 ASP A O 1
ATOM 875 N N . SER A 1 106 ? 16.441 5.241 -14.442 1.00 96.06 106 SER A N 1
ATOM 876 C CA . SER A 1 106 ? 17.491 6.242 -14.712 1.00 96.06 106 SER A CA 1
ATOM 877 C C . SER A 1 106 ? 18.416 5.856 -15.875 1.00 96.06 106 SER A C 1
ATOM 879 O O . SER A 1 106 ? 18.949 6.734 -16.562 1.00 96.06 106 SER A O 1
ATOM 881 N N . VAL A 1 107 ? 18.564 4.553 -16.131 1.00 96.00 107 VAL A N 1
ATOM 882 C CA . VAL A 1 107 ? 19.316 4.009 -17.269 1.00 96.00 107 VAL A CA 1
ATOM 883 C C . VAL A 1 107 ? 18.406 3.848 -18.485 1.00 96.00 107 VAL A C 1
ATOM 885 O O . VAL A 1 107 ? 18.758 4.274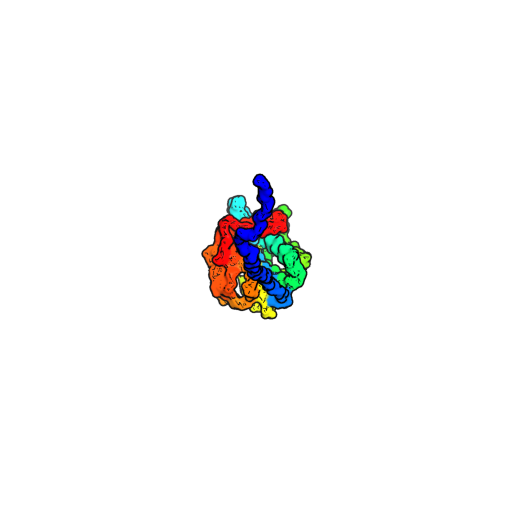 -19.582 1.00 96.00 107 VAL A O 1
ATOM 888 N N . ARG A 1 108 ? 17.221 3.257 -18.295 1.00 92.25 108 ARG A N 1
ATOM 889 C CA . ARG A 1 108 ? 16.305 2.894 -19.389 1.00 92.25 108 ARG A CA 1
ATOM 890 C C . ARG A 1 108 ? 15.496 4.066 -19.943 1.00 92.25 108 ARG A C 1
ATOM 892 O O . ARG A 1 108 ? 14.997 3.956 -21.057 1.00 92.25 108 ARG A O 1
ATOM 899 N N . ARG A 1 109 ? 15.351 5.151 -19.175 1.00 91.94 109 ARG A N 1
ATOM 900 C CA . ARG A 1 109 ? 14.652 6.399 -19.535 1.00 91.94 109 ARG A CA 1
ATOM 901 C C . ARG A 1 109 ? 13.288 6.175 -20.211 1.00 91.94 109 ARG A C 1
ATOM 903 O O . ARG A 1 109 ? 13.075 6.622 -21.338 1.00 91.94 109 ARG A O 1
ATOM 910 N N . PRO A 1 110 ? 12.355 5.464 -19.556 1.00 91.00 110 PRO A N 1
ATOM 911 C CA . PRO A 1 110 ? 10.990 5.339 -20.058 1.00 91.00 110 PRO A CA 1
ATOM 912 C C . PRO A 1 110 ? 10.252 6.688 -2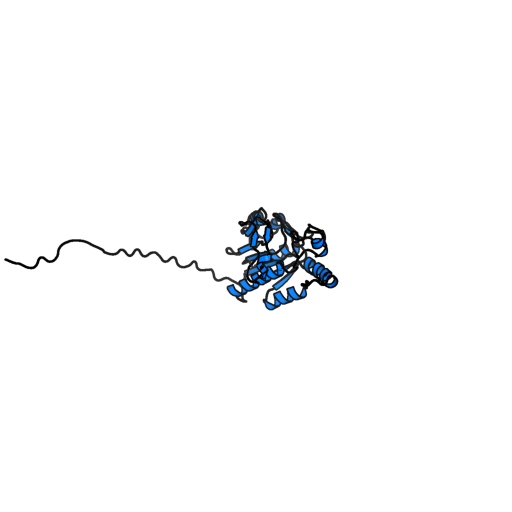0.026 1.00 91.00 110 PRO A C 1
ATOM 914 O O . PRO A 1 110 ? 10.641 7.596 -19.294 1.00 91.00 110 PRO A O 1
ATOM 917 N N . GLU A 1 111 ? 9.117 6.770 -20.730 1.00 87.88 111 GLU A N 1
ATOM 918 C CA . GLU A 1 111 ? 8.209 7.935 -20.714 1.00 87.88 111 GLU A CA 1
ATOM 919 C C . GLU A 1 111 ? 7.844 8.379 -19.284 1.00 87.88 111 GLU A C 1
ATOM 921 O O . GLU A 1 111 ? 7.909 9.561 -18.960 1.00 87.88 111 GLU A O 1
ATOM 926 N N . TYR A 1 112 ? 7.537 7.418 -18.402 1.00 88.38 112 TYR A N 1
ATOM 927 C CA . TYR A 1 112 ? 7.291 7.655 -16.977 1.00 88.38 112 TYR A CA 1
ATOM 928 C C . TYR A 1 112 ? 8.370 6.982 -16.138 1.00 88.38 112 TYR A C 1
ATOM 930 O O . TYR A 1 112 ? 8.400 5.748 -16.027 1.00 88.38 112 TYR A O 1
ATOM 938 N N . SER A 1 113 ? 9.229 7.802 -15.536 1.00 91.81 113 SER A N 1
ATOM 939 C CA . SER A 1 113 ? 10.330 7.354 -14.685 1.00 91.81 113 SER A CA 1
ATOM 940 C C . SER A 1 113 ? 9.930 7.365 -13.213 1.00 91.81 113 SER A C 1
ATOM 942 O O . SER A 1 113 ? 9.302 8.306 -12.736 1.00 91.81 113 SER A O 1
ATOM 944 N N . CYS A 1 114 ? 10.285 6.303 -12.499 1.00 93.00 114 CYS A N 1
ATOM 945 C CA . CYS A 1 114 ? 10.075 6.186 -11.064 1.00 93.00 114 CYS A CA 1
ATOM 946 C C . CYS A 1 114 ? 11.019 7.100 -10.284 1.00 93.00 114 CYS A C 1
ATOM 948 O O . CYS A 1 114 ? 12.233 7.032 -10.474 1.00 93.00 114 CYS A O 1
ATOM 950 N N . THR A 1 115 ? 10.484 7.885 -9.343 1.00 95.19 115 THR A N 1
ATOM 951 C CA . THR A 1 115 ? 11.306 8.569 -8.339 1.00 95.19 115 THR A CA 1
ATOM 952 C C . THR A 1 115 ? 10.698 8.458 -6.943 1.00 95.19 115 THR A C 1
ATOM 954 O O . THR A 1 115 ? 9.513 8.690 -6.713 1.00 95.19 115 THR A O 1
ATOM 957 N N . THR A 1 116 ? 11.540 8.130 -5.970 1.00 97.44 116 THR A N 1
ATOM 958 C CA . THR A 1 116 ? 11.183 8.154 -4.545 1.00 97.44 116 THR A CA 1
ATOM 959 C C . THR A 1 116 ? 10.925 9.576 -4.038 1.00 97.44 116 THR A C 1
ATOM 961 O O . THR A 1 1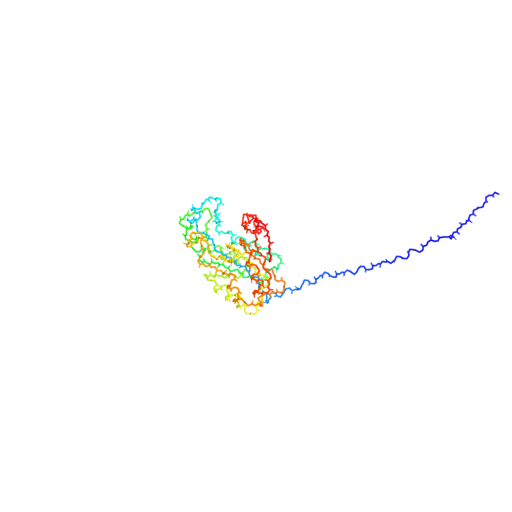16 ? 10.131 9.764 -3.115 1.00 97.44 116 THR A O 1
ATOM 964 N N . ALA A 1 117 ? 11.533 10.582 -4.676 1.00 97.81 117 ALA A N 1
ATOM 965 C CA . ALA A 1 117 ? 11.290 11.994 -4.395 1.00 97.81 117 ALA A CA 1
ATOM 966 C C . ALA A 1 117 ? 9.842 12.405 -4.708 1.00 97.81 117 ALA A C 1
ATOM 968 O O . ALA A 1 117 ? 9.218 13.069 -3.884 1.00 97.81 117 ALA A O 1
ATOM 969 N N . GLU A 1 118 ? 9.276 11.953 -5.832 1.00 96.81 118 GLU A N 1
ATOM 970 C CA . GLU A 1 118 ? 7.873 12.217 -6.179 1.00 96.81 118 GLU A CA 1
ATOM 971 C C . GLU A 1 118 ? 6.916 11.624 -5.138 1.00 96.81 118 GLU A C 1
ATOM 973 O O . GLU A 1 118 ? 5.969 12.285 -4.721 1.00 96.81 118 GLU A O 1
ATOM 978 N N . ILE A 1 119 ? 7.190 10.418 -4.630 1.00 98.44 119 ILE A N 1
ATOM 979 C CA . ILE A 1 119 ? 6.382 9.807 -3.560 1.00 98.44 119 ILE A CA 1
ATOM 980 C C . ILE A 1 119 ? 6.419 10.674 -2.290 1.00 98.44 119 ILE A C 1
ATOM 982 O O . ILE A 1 119 ? 5.378 10.933 -1.680 1.00 98.44 119 ILE A O 1
ATOM 986 N N . ALA A 1 120 ? 7.605 11.156 -1.904 1.00 98.69 120 ALA A N 1
ATOM 987 C CA . ALA A 1 120 ? 7.766 12.046 -0.755 1.00 98.69 120 ALA A CA 1
ATOM 988 C C . ALA A 1 120 ? 7.044 13.388 -0.949 1.00 98.69 120 ALA A C 1
ATOM 990 O O . ALA A 1 120 ? 6.379 13.868 -0.028 1.00 98.69 120 ALA A O 1
ATOM 991 N N . GLN A 1 121 ? 7.117 13.960 -2.151 1.00 98.38 121 GLN A N 1
ATOM 992 C CA . GLN A 1 121 ? 6.407 15.182 -2.510 1.00 98.38 121 GLN A CA 1
ATOM 993 C C . GLN A 1 121 ? 4.887 14.988 -2.424 1.00 98.38 121 GLN A C 1
ATOM 995 O O . GLN A 1 121 ? 4.219 15.752 -1.730 1.00 98.38 121 GLN A O 1
ATOM 1000 N N . LEU A 1 122 ? 4.348 13.926 -3.034 1.00 98.06 122 LEU A N 1
ATOM 1001 C CA . LEU A 1 122 ? 2.916 13.613 -3.005 1.00 98.06 122 LEU A CA 1
ATOM 1002 C C . LEU A 1 122 ? 2.386 13.472 -1.574 1.00 98.06 122 LEU A C 1
ATOM 1004 O O . LEU A 1 122 ? 1.272 13.921 -1.288 1.00 98.06 122 LEU A O 1
ATOM 1008 N N . ALA A 1 123 ? 3.173 12.856 -0.687 1.00 98.38 123 ALA A N 1
ATOM 1009 C CA . ALA A 1 123 ? 2.829 12.720 0.722 1.00 98.38 123 ALA A CA 1
ATOM 1010 C C . ALA A 1 123 ? 2.821 14.076 1.452 1.00 98.38 123 ALA A C 1
ATOM 1012 O O . ALA A 1 123 ? 1.877 14.378 2.188 1.00 98.38 123 ALA A O 1
ATOM 1013 N N . SER A 1 124 ? 3.847 14.899 1.215 1.00 98.19 124 SER A N 1
ATOM 1014 C CA . SER A 1 124 ? 3.991 16.235 1.803 1.00 98.19 124 SER A CA 1
ATOM 1015 C C . SER A 1 124 ? 2.842 17.165 1.402 1.00 98.19 124 SER A C 1
ATOM 1017 O O . SER A 1 124 ? 2.170 17.727 2.266 1.00 98.19 124 SER A O 1
ATOM 1019 N N . GLU A 1 125 ? 2.528 17.239 0.105 1.00 97.88 125 GLU A N 1
ATOM 1020 C CA . GLU A 1 125 ? 1.430 18.053 -0.442 1.00 97.88 125 GLU A CA 1
ATOM 1021 C C . GLU A 1 125 ? 0.067 17.710 0.178 1.00 97.88 125 GLU A C 1
ATOM 1023 O O . GLU A 1 125 ? -0.799 18.571 0.316 1.00 97.88 125 GLU A O 1
ATOM 1028 N N . ARG A 1 126 ? -0.119 16.448 0.585 1.00 97.62 126 ARG A N 1
ATOM 1029 C CA . ARG A 1 126 ? -1.363 15.934 1.186 1.00 97.62 126 ARG A CA 1
ATOM 1030 C C . ARG A 1 126 ? -1.342 15.902 2.709 1.00 97.62 126 ARG A C 1
ATOM 1032 O O . ARG A 1 126 ? -2.301 15.422 3.328 1.00 97.62 126 ARG A O 1
ATOM 1039 N N . LYS A 1 127 ? -0.256 16.392 3.315 1.00 97.25 127 LYS A N 1
ATOM 1040 C CA . LYS A 1 127 ? -0.040 16.418 4.765 1.00 97.25 127 LYS A CA 1
ATOM 1041 C C . LYS A 1 127 ? -0.257 15.035 5.388 1.00 97.25 127 LYS A C 1
ATOM 1043 O O . LYS A 1 127 ? -0.970 14.901 6.383 1.00 97.25 127 LYS A O 1
ATOM 1048 N N . VAL A 1 128 ? 0.271 13.983 4.762 1.00 97.81 128 VAL A N 1
ATOM 1049 C CA . VAL A 1 128 ? 0.206 12.614 5.301 1.00 97.81 128 VAL A CA 1
ATOM 1050 C C . VAL A 1 128 ? 1.569 12.187 5.823 1.00 97.81 128 VAL A C 1
ATOM 1052 O O . VAL A 1 128 ? 2.608 12.578 5.291 1.00 97.81 128 VAL A O 1
ATOM 1055 N N . LYS A 1 129 ? 1.581 11.359 6.867 1.00 98.00 129 LYS A N 1
ATOM 1056 C CA . LYS A 1 129 ? 2.823 10.801 7.396 1.00 98.00 129 LYS A CA 1
ATOM 1057 C C . LYS A 1 129 ? 3.306 9.697 6.460 1.00 98.00 129 LYS A C 1
ATOM 1059 O O . LYS A 1 129 ? 2.722 8.617 6.423 1.00 98.00 129 LYS A O 1
ATOM 1064 N N . LEU A 1 130 ? 4.382 9.955 5.727 1.00 98.75 130 LEU A N 1
ATOM 1065 C CA . LEU A 1 130 ? 5.054 8.932 4.934 1.00 98.75 130 LEU A CA 1
ATOM 1066 C C . LEU A 1 130 ? 5.948 8.073 5.829 1.00 98.75 130 LEU A C 1
ATOM 1068 O O . LEU A 1 130 ? 6.780 8.590 6.574 1.00 98.75 130 LEU A O 1
ATOM 1072 N N . VAL A 1 131 ? 5.795 6.756 5.735 1.00 98.75 131 VAL A N 1
ATOM 1073 C CA . VAL A 1 131 ? 6.656 5.783 6.408 1.00 98.75 131 VAL A CA 1
ATOM 1074 C C . VAL A 1 131 ? 7.229 4.839 5.365 1.00 98.75 131 VAL A C 1
ATOM 1076 O O . VAL A 1 131 ? 6.522 4.042 4.753 1.00 98.75 131 VAL A O 1
ATOM 1079 N N . TRP A 1 132 ? 8.539 4.902 5.184 1.00 98.75 132 TRP A N 1
ATOM 1080 C CA . TRP A 1 132 ? 9.253 3.926 4.378 1.00 98.75 132 TRP A CA 1
ATOM 1081 C C . TRP A 1 132 ? 9.457 2.642 5.174 1.00 98.75 132 TRP A C 1
ATOM 1083 O O . TRP A 1 132 ? 9.922 2.689 6.313 1.00 98.75 132 TRP A O 1
ATOM 1093 N N . PHE A 1 133 ? 9.148 1.498 4.571 1.00 98.75 133 PHE A N 1
ATOM 1094 C CA . PHE A 1 133 ? 9.455 0.195 5.152 1.00 98.75 133 PHE A CA 1
ATOM 1095 C C . PHE A 1 133 ? 10.164 -0.704 4.141 1.00 98.75 133 PHE A C 1
ATOM 1097 O O . PHE A 1 133 ? 10.018 -0.531 2.932 1.00 98.75 133 PHE A O 1
ATOM 1104 N N . SER A 1 134 ? 10.916 -1.676 4.655 1.00 98.38 134 SER A N 1
ATOM 1105 C CA . SER A 1 134 ? 11.691 -2.618 3.834 1.00 98.38 134 SER A CA 1
ATOM 1106 C C . SER A 1 134 ? 11.501 -4.077 4.250 1.00 98.38 134 SER A C 1
ATOM 1108 O O . SER A 1 134 ? 12.038 -4.969 3.604 1.00 98.38 134 SER A O 1
ATOM 1110 N N . THR A 1 135 ? 10.754 -4.343 5.327 1.00 98.44 135 THR A N 1
ATOM 1111 C CA . THR A 1 135 ? 10.528 -5.696 5.853 1.00 98.44 135 THR A CA 1
ATOM 1112 C C . THR A 1 135 ? 9.088 -5.869 6.325 1.00 98.44 135 THR A C 1
ATOM 1114 O O . THR A 1 135 ? 8.430 -4.903 6.723 1.00 98.44 135 THR A O 1
ATOM 1117 N N . LYS A 1 136 ? 8.601 -7.116 6.352 1.00 97.88 136 LYS A N 1
ATOM 1118 C CA . LYS A 1 136 ? 7.292 -7.433 6.945 1.00 97.88 136 LYS A CA 1
ATOM 1119 C C . LYS A 1 136 ? 7.216 -7.108 8.435 1.00 97.88 136 LYS A C 1
ATOM 1121 O O . LYS A 1 136 ? 6.178 -6.658 8.912 1.00 97.88 136 LYS A O 1
ATOM 1126 N N . ASP A 1 137 ? 8.321 -7.276 9.159 1.00 98.56 137 ASP A N 1
ATOM 1127 C CA . ASP A 1 137 ? 8.368 -6.995 10.591 1.00 98.56 137 ASP A CA 1
ATOM 1128 C C . ASP A 1 137 ? 8.208 -5.504 10.870 1.00 98.56 137 ASP A C 1
ATOM 1130 O O . ASP A 1 137 ? 7.548 -5.146 11.837 1.00 98.56 137 ASP A O 1
ATOM 1134 N N . ALA A 1 138 ? 8.707 -4.622 9.998 1.00 98.56 138 ALA A N 1
ATOM 1135 C CA . ALA A 1 138 ? 8.445 -3.190 10.113 1.00 98.56 138 ALA A CA 1
ATOM 1136 C C . ALA A 1 138 ? 6.941 -2.869 10.011 1.00 98.56 138 ALA A C 1
ATOM 1138 O O . ALA A 1 138 ? 6.444 -2.044 10.776 1.00 98.56 138 ALA A O 1
ATOM 1139 N N . VAL A 1 139 ? 6.200 -3.556 9.131 1.00 98.56 139 VAL A N 1
ATOM 1140 C CA . VAL A 1 139 ? 4.738 -3.405 9.012 1.00 98.56 139 VAL A CA 1
ATOM 1141 C C . VAL A 1 139 ? 4.032 -3.914 10.268 1.00 98.56 139 VAL A C 1
ATOM 1143 O O . VAL A 1 139 ? 3.232 -3.191 10.857 1.00 98.56 139 VAL A O 1
ATOM 1146 N N . ILE A 1 140 ? 4.356 -5.127 10.722 1.00 98.56 140 ILE A N 1
ATOM 1147 C CA . ILE A 1 140 ? 3.766 -5.719 11.936 1.00 98.56 140 ILE A CA 1
ATOM 1148 C C . ILE A 1 140 ? 4.058 -4.845 13.161 1.00 98.56 140 ILE A C 1
ATOM 1150 O O . ILE A 1 140 ? 3.152 -4.530 13.932 1.00 98.56 140 ILE A O 1
ATOM 1154 N N . ASN A 1 141 ? 5.303 -4.392 13.313 1.00 98.38 141 ASN A N 1
ATOM 1155 C CA . ASN A 1 141 ? 5.719 -3.541 14.420 1.00 98.38 141 ASN A CA 1
ATOM 1156 C C . ASN A 1 141 ? 5.016 -2.183 14.378 1.00 98.38 141 ASN A C 1
ATOM 1158 O O . ASN A 1 141 ? 4.568 -1.724 15.428 1.00 98.38 141 ASN A O 1
ATOM 1162 N N . TYR A 1 142 ? 4.866 -1.566 13.200 1.00 98.25 142 TYR A N 1
ATOM 1163 C CA . TYR A 1 142 ? 4.100 -0.325 13.061 1.00 98.25 142 TYR A CA 1
ATOM 1164 C C . TYR A 1 142 ? 2.647 -0.530 13.489 1.00 98.25 142 TYR A C 1
ATOM 1166 O O . TYR A 1 142 ? 2.112 0.245 14.279 1.00 98.25 142 TYR A O 1
ATOM 1174 N N . LEU A 1 143 ? 2.014 -1.606 13.009 1.00 97.69 143 LEU A N 1
ATOM 1175 C CA . LEU A 1 143 ? 0.631 -1.919 13.342 1.00 97.69 143 LEU A CA 1
ATOM 1176 C C . LEU A 1 143 ? 0.452 -2.168 14.845 1.00 97.69 143 LEU A C 1
ATOM 1178 O O . LEU A 1 143 ? -0.501 -1.673 15.434 1.00 97.69 143 LEU A O 1
ATOM 1182 N N . ASN A 1 144 ? 1.351 -2.880 15.507 1.00 97.19 144 ASN A N 1
ATOM 1183 C CA . ASN A 1 144 ? 1.182 -3.158 16.932 1.00 97.19 144 ASN A CA 1
ATOM 1184 C C . ASN A 1 144 ? 1.506 -1.952 17.832 1.00 97.19 144 ASN A C 1
ATOM 1186 O O . ASN A 1 144 ? 0.932 -1.837 18.916 1.00 97.19 144 ASN A O 1
ATOM 1190 N N . ASN A 1 145 ? 2.363 -1.026 17.384 1.00 95.19 145 ASN A N 1
ATOM 1191 C CA . ASN A 1 145 ? 2.948 0.022 18.230 1.00 95.19 145 ASN A CA 1
ATOM 1192 C C . ASN A 1 145 ? 2.576 1.449 17.791 1.00 95.19 145 ASN A C 1
ATOM 1194 O O . ASN A 1 145 ? 3.436 2.275 17.492 1.00 95.19 145 ASN A O 1
ATOM 1198 N N . ARG A 1 146 ? 1.281 1.783 17.799 1.00 91.31 146 ARG A N 1
ATOM 1199 C CA . ARG A 1 146 ? 0.783 3.123 17.406 1.00 91.31 146 ARG A CA 1
ATOM 1200 C C . ARG A 1 146 ? 0.561 4.112 18.556 1.00 91.31 146 ARG A C 1
ATOM 1202 O O . ARG A 1 146 ? -0.063 5.158 18.353 1.00 91.31 146 ARG A O 1
ATOM 1209 N N . GLY A 1 147 ? 1.036 3.793 19.761 1.00 85.44 147 GLY A N 1
ATOM 1210 C CA . GLY A 1 147 ? 0.829 4.628 20.953 1.00 85.44 147 GLY A CA 1
ATOM 1211 C C . GLY A 1 147 ? -0.637 4.676 21.397 1.00 85.44 147 GLY A C 1
ATOM 1212 O O . GLY A 1 147 ? -1.170 5.745 21.664 1.00 85.44 147 GLY A O 1
ATOM 1213 N N . GLY A 1 148 ? -1.321 3.527 21.386 1.00 84.88 148 GLY A N 1
ATOM 1214 C CA . GLY A 1 148 ? -2.728 3.405 21.794 1.00 84.88 148 GLY A CA 1
ATOM 1215 C C . GLY A 1 148 ? -3.762 3.831 20.744 1.00 84.88 148 GLY A C 1
ATOM 1216 O O . GLY A 1 148 ? -4.947 3.562 20.930 1.00 84.88 148 GLY A O 1
ATOM 1217 N N . ARG A 1 149 ? -3.340 4.434 19.622 1.00 93.31 149 ARG A N 1
ATOM 1218 C CA . ARG A 1 149 ? -4.245 4.798 18.522 1.00 93.31 149 ARG A CA 1
ATOM 1219 C C . ARG A 1 149 ? -4.818 3.573 17.810 1.00 93.31 149 ARG A C 1
ATOM 1221 O O . ARG A 1 149 ? -4.095 2.623 17.477 1.00 93.31 149 ARG A O 1
ATOM 1228 N N . LYS A 1 150 ? -6.116 3.631 17.520 1.00 96.00 150 LYS A N 1
ATOM 1229 C CA . LYS A 1 150 ? -6.820 2.627 16.713 1.00 96.00 150 LYS A CA 1
ATOM 1230 C C . LYS A 1 150 ? -6.838 3.024 15.243 1.00 96.00 150 LYS A C 1
ATOM 1232 O O . LYS A 1 150 ? -6.786 4.202 14.911 1.00 96.00 150 LYS A O 1
ATOM 1237 N N . LEU A 1 151 ? -6.930 2.030 14.370 1.00 97.62 151 LEU A N 1
ATOM 1238 C CA . LEU A 1 151 ? -7.115 2.246 12.948 1.00 97.62 151 LEU A CA 1
ATOM 1239 C C . LEU A 1 151 ? -8.593 2.483 12.646 1.00 97.62 151 LEU A C 1
ATOM 1241 O O . LEU A 1 151 ? -9.418 1.610 12.914 1.00 97.62 151 LEU A O 1
ATOM 1245 N N . SER A 1 152 ? -8.904 3.644 12.076 1.00 96.88 152 SER A N 1
ATOM 1246 C CA . SER A 1 152 ? -10.216 3.966 11.500 1.00 96.88 152 SER A CA 1
ATOM 1247 C C . SER A 1 152 ? -10.388 3.387 10.095 1.00 96.88 152 SER A C 1
ATOM 1249 O O . SER A 1 152 ? -11.505 3.247 9.599 1.00 96.88 152 SER A O 1
ATOM 1251 N N . GLY A 1 153 ? -9.283 2.994 9.466 1.00 97.94 153 GLY A N 1
ATOM 1252 C CA . GLY A 1 153 ? -9.281 2.196 8.256 1.00 97.94 153 GLY A CA 1
ATOM 1253 C C . GLY A 1 153 ? -7.889 1.700 7.895 1.00 97.94 153 GLY A C 1
ATOM 1254 O O . GLY A 1 153 ? -6.878 2.198 8.397 1.00 97.94 153 GLY A O 1
ATOM 1255 N N . PHE A 1 154 ? -7.856 0.678 7.048 1.00 98.69 154 PHE A N 1
ATOM 1256 C CA . PHE A 1 154 ? -6.630 0.104 6.509 1.00 98.69 154 PHE A CA 1
ATOM 1257 C C . PHE A 1 154 ? -6.839 -0.283 5.051 1.00 98.69 154 PHE A C 1
ATOM 1259 O O . PHE A 1 154 ? -7.769 -1.026 4.740 1.00 98.69 154 PHE A O 1
ATOM 1266 N N . GLU A 1 155 ? -5.959 0.172 4.165 1.00 98.81 155 GLU A N 1
ATOM 1267 C CA . GLU A 1 155 ? -6.021 -0.194 2.753 1.00 98.81 155 GLU A CA 1
ATOM 1268 C C . GLU A 1 155 ? -4.683 -0.660 2.199 1.00 98.81 155 GLU A C 1
ATOM 1270 O O . GLU A 1 155 ? -3.672 0.009 2.394 1.00 98.81 155 GLU A O 1
ATOM 1275 N N . PHE A 1 156 ? -4.683 -1.782 1.476 1.00 98.81 156 PHE A N 1
ATOM 1276 C CA . PHE A 1 156 ? -3.503 -2.296 0.781 1.00 98.81 156 PHE A CA 1
ATOM 1277 C C . PHE A 1 156 ? -3.609 -2.112 -0.736 1.00 98.81 156 PHE A C 1
ATOM 1279 O O . PHE A 1 156 ? -4.586 -2.544 -1.349 1.00 98.81 156 PHE A O 1
ATOM 1286 N N . TYR A 1 157 ? -2.562 -1.543 -1.336 1.00 98.62 157 TYR A N 1
ATOM 1287 C CA . TYR A 1 157 ? -2.373 -1.404 -2.779 1.00 98.62 157 TYR A CA 1
ATOM 1288 C C . TYR A 1 157 ? -1.060 -2.070 -3.184 1.00 98.62 157 TYR A C 1
ATOM 1290 O O . TYR A 1 157 ? 0.020 -1.569 -2.874 1.00 98.62 157 TYR A O 1
ATOM 1298 N N . GLY A 1 158 ? -1.130 -3.194 -3.883 1.00 97.31 158 GLY A N 1
ATOM 1299 C CA . GLY A 1 158 ? 0.063 -3.924 -4.286 1.00 97.31 158 GLY A CA 1
ATOM 1300 C C . GLY A 1 158 ? -0.268 -5.255 -4.932 1.00 97.31 158 GLY A C 1
ATOM 1301 O O . GLY A 1 158 ? -1.436 -5.605 -5.119 1.00 97.31 158 GLY A O 1
ATOM 1302 N N . HIS A 1 159 ? 0.783 -6.010 -5.226 1.00 97.25 159 HIS A N 1
ATOM 1303 C CA . HIS A 1 159 ? 0.664 -7.392 -5.665 1.00 97.25 159 HIS A CA 1
ATOM 1304 C C . HIS A 1 159 ? 0.209 -8.292 -4.521 1.00 97.25 159 HIS A C 1
ATOM 1306 O O . HIS A 1 159 ? 0.499 -8.060 -3.345 1.00 97.25 159 HIS A O 1
ATOM 1312 N N . SER A 1 160 ? -0.498 -9.359 -4.868 1.00 97.38 160 SER A N 1
ATOM 1313 C CA . SER A 1 160 ? -0.922 -10.367 -3.906 1.00 97.38 160 SER A CA 1
ATOM 1314 C C . SER A 1 160 ? -1.305 -11.667 -4.590 1.00 97.38 160 SER A C 1
ATOM 1316 O O . SER A 1 160 ? -1.505 -11.748 -5.802 1.00 97.38 160 SER A O 1
ATOM 1318 N N . ASN A 1 161 ? -1.460 -12.684 -3.759 1.00 96.94 161 ASN A N 1
ATOM 1319 C CA . ASN A 1 161 ? -2.210 -13.887 -4.073 1.00 96.94 161 ASN A CA 1
ATOM 1320 C C . ASN A 1 161 ? -3.218 -14.128 -2.935 1.00 96.94 161 ASN A C 1
ATOM 1322 O O . ASN A 1 161 ? -3.369 -13.296 -2.038 1.00 96.94 161 ASN A O 1
ATOM 1326 N N . LYS A 1 162 ? -3.888 -15.283 -2.924 1.00 98.00 162 LYS A N 1
ATOM 1327 C CA . LYS A 1 162 ? -4.859 -15.606 -1.867 1.00 98.00 162 LYS A CA 1
ATOM 1328 C C . LYS A 1 162 ? -4.277 -15.727 -0.454 1.00 98.00 162 LYS A C 1
ATOM 1330 O O . LYS A 1 162 ? -5.049 -15.739 0.498 1.00 98.00 162 LYS A O 1
ATOM 1335 N N . TYR A 1 163 ? -2.956 -15.804 -0.294 1.00 98.38 163 TYR A N 1
ATOM 1336 C CA . TYR A 1 163 ? -2.281 -15.996 0.992 1.00 98.38 163 TYR A CA 1
ATOM 1337 C C . TYR A 1 163 ? -1.471 -14.788 1.463 1.00 98.38 163 TYR A C 1
ATOM 1339 O O . TYR A 1 163 ? -1.243 -14.673 2.663 1.00 98.38 163 TYR A O 1
ATOM 1347 N N . CYS A 1 164 ? -1.023 -13.910 0.566 1.00 98.19 164 CYS A N 1
ATOM 1348 C CA . CYS A 1 164 ? -0.021 -12.900 0.900 1.00 98.19 164 CYS A CA 1
ATOM 1349 C C . CYS A 1 164 ? -0.334 -11.521 0.335 1.00 98.19 164 CYS A C 1
ATOM 1351 O O . CYS A 1 164 ? -0.717 -11.399 -0.829 1.00 98.19 164 CYS A O 1
ATOM 1353 N N . PHE A 1 165 ? 0.013 -10.487 1.102 1.00 98.62 165 PHE A N 1
ATOM 1354 C CA . PHE A 1 165 ? 0.407 -9.202 0.527 1.00 98.62 165 PHE A CA 1
ATOM 1355 C C . PHE A 1 165 ? 1.866 -9.307 0.089 1.00 98.62 165 PHE A C 1
ATOM 1357 O O . PHE A 1 165 ? 2.735 -9.557 0.924 1.00 98.62 165 PHE A O 1
ATOM 1364 N N . LEU A 1 166 ? 2.133 -9.149 -1.203 1.00 98.19 166 LEU A N 1
ATOM 1365 C CA . LEU A 1 166 ? 3.481 -9.195 -1.760 1.00 98.19 166 LEU A CA 1
ATOM 1366 C C . LEU A 1 166 ? 4.003 -7.754 -1.803 1.00 98.19 166 LEU A C 1
ATOM 1368 O O . LEU A 1 166 ? 3.481 -6.918 -2.545 1.00 98.19 166 LEU A O 1
ATOM 1372 N N . PHE A 1 167 ? 4.956 -7.427 -0.927 1.00 97.94 167 PHE A N 1
ATOM 1373 C CA . PHE A 1 167 ? 5.492 -6.067 -0.832 1.00 97.94 167 PHE A CA 1
ATOM 1374 C C . PHE A 1 167 ? 6.466 -5.770 -1.960 1.00 97.94 167 PHE A C 1
ATOM 1376 O O . PHE A 1 167 ? 6.521 -4.635 -2.421 1.00 97.94 167 PHE A O 1
ATOM 1383 N N . ASP A 1 168 ? 7.159 -6.788 -2.449 1.00 93.44 168 ASP A N 1
ATOM 1384 C CA . ASP A 1 168 ? 7.798 -6.808 -3.755 1.00 93.44 168 ASP A CA 1
ATOM 1385 C C . ASP A 1 168 ? 7.126 -7.867 -4.643 1.00 93.44 168 ASP A C 1
ATOM 1387 O O . ASP A 1 168 ? 6.460 -8.780 -4.160 1.00 93.44 168 ASP A O 1
ATOM 1391 N N . TYR A 1 169 ? 7.294 -7.760 -5.955 1.00 92.44 169 TYR A N 1
ATOM 1392 C CA . TYR A 1 169 ? 6.978 -8.839 -6.885 1.00 92.44 169 TYR A CA 1
ATOM 1393 C C . TYR A 1 169 ? 7.735 -8.592 -8.177 1.00 92.44 169 TYR A C 1
ATOM 1395 O O . TYR A 1 169 ? 7.705 -7.475 -8.684 1.00 92.44 169 TYR A O 1
ATOM 1403 N N . SER A 1 170 ? 8.425 -9.604 -8.707 1.00 92.31 170 SER A N 1
ATOM 1404 C CA . SER A 1 170 ? 9.288 -9.438 -9.883 1.00 92.31 170 SER A CA 1
ATOM 1405 C C . SER A 1 170 ? 10.222 -8.230 -9.732 1.00 92.31 170 SER A C 1
ATOM 1407 O O . SER A 1 170 ? 10.343 -7.417 -10.646 1.00 92.31 170 SER A O 1
ATOM 1409 N N . ASN A 1 171 ? 10.820 -8.074 -8.546 1.00 92.12 171 ASN A N 1
ATOM 1410 C CA . ASN A 1 171 ? 11.822 -7.048 -8.271 1.00 92.12 171 ASN A CA 1
ATOM 1411 C C . ASN A 1 171 ? 13.223 -7.676 -8.289 1.00 92.12 171 ASN A C 1
ATOM 1413 O O . ASN A 1 171 ? 14.040 -7.315 -9.132 1.00 92.12 171 ASN A O 1
ATOM 1417 N N . ASP A 1 172 ? 13.429 -8.717 -7.476 1.00 90.06 172 ASP A N 1
ATOM 1418 C CA . ASP A 1 172 ? 14.663 -9.515 -7.477 1.00 90.06 172 ASP A CA 1
ATOM 1419 C C . ASP A 1 172 ? 14.586 -10.721 -8.428 1.00 90.06 172 ASP A C 1
ATOM 1421 O O . ASP A 1 172 ? 15.541 -11.026 -9.138 1.00 90.06 172 ASP A O 1
ATOM 1425 N N . ILE A 1 173 ? 13.439 -11.414 -8.447 1.00 91.19 173 ILE A N 1
ATOM 1426 C CA . ILE A 1 173 ? 13.238 -12.686 -9.158 1.00 91.19 173 ILE A CA 1
ATOM 1427 C C . ILE A 1 173 ? 11.952 -12.616 -9.983 1.00 91.19 173 ILE A C 1
ATOM 1429 O O . ILE A 1 173 ? 10.885 -12.320 -9.440 1.00 91.19 173 ILE A O 1
ATOM 1433 N N . LEU A 1 174 ? 12.029 -12.939 -11.280 1.00 90.75 174 LEU A N 1
ATOM 1434 C CA . LEU A 1 174 ? 10.869 -12.973 -12.176 1.00 90.75 174 LEU A CA 1
ATOM 1435 C C . LEU A 1 174 ? 9.748 -13.855 -11.606 1.00 90.75 174 LEU A C 1
ATOM 1437 O O . LEU A 1 174 ? 9.926 -15.049 -11.380 1.00 90.75 174 LEU A O 1
ATOM 1441 N N . GLY A 1 175 ? 8.570 -13.263 -11.413 1.00 89.06 175 GLY A N 1
ATOM 1442 C CA . GLY A 1 175 ? 7.374 -13.984 -10.983 1.00 89.06 175 GLY A CA 1
ATOM 1443 C C . GLY A 1 175 ? 7.321 -14.335 -9.494 1.00 89.06 175 GLY A C 1
ATOM 1444 O O . GLY A 1 175 ? 6.388 -15.030 -9.092 1.00 89.06 175 GLY A O 1
ATOM 1445 N N . ALA A 1 176 ? 8.261 -13.851 -8.677 1.00 92.56 176 ALA A N 1
ATOM 1446 C CA . ALA A 1 176 ? 8.324 -14.135 -7.246 1.00 92.56 176 ALA A CA 1
ATOM 1447 C C . ALA A 1 176 ? 8.473 -12.863 -6.395 1.00 92.56 176 ALA A C 1
ATOM 1449 O O . ALA A 1 176 ? 8.724 -11.773 -6.906 1.00 92.56 176 ALA A O 1
ATOM 1450 N N . SER A 1 177 ? 8.278 -13.028 -5.088 1.00 95.88 177 SER A N 1
ATOM 1451 C CA . SER A 1 177 ? 8.416 -11.999 -4.055 1.00 95.88 177 SER A CA 1
ATOM 1452 C C . SER A 1 177 ? 9.404 -12.493 -3.002 1.00 95.88 177 SER A C 1
ATOM 1454 O O . SER A 1 177 ? 9.280 -13.626 -2.529 1.00 95.88 177 SER A O 1
ATOM 1456 N N . THR A 1 178 ? 10.372 -11.660 -2.635 1.00 95.75 178 THR A N 1
ATOM 1457 C CA . THR A 1 178 ? 11.328 -11.911 -1.546 1.00 95.75 178 THR A CA 1
ATOM 1458 C C . THR A 1 178 ? 10.871 -11.291 -0.219 1.00 95.75 178 THR A C 1
ATOM 1460 O O . THR A 1 178 ? 11.358 -11.666 0.849 1.00 95.75 178 THR A O 1
ATOM 1463 N N . CYS A 1 179 ? 9.880 -10.395 -0.249 1.00 97.88 179 CYS A N 1
ATOM 1464 C CA . CYS A 1 179 ? 9.301 -9.718 0.902 1.00 97.88 179 CYS A CA 1
ATOM 1465 C C . CYS A 1 179 ? 7.767 -9.683 0.830 1.00 97.88 179 CYS A C 1
ATOM 1467 O O . CYS A 1 179 ? 7.163 -8.949 0.049 1.00 97.88 179 CYS A O 1
ATOM 1469 N N . TYR A 1 180 ? 7.111 -10.427 1.719 1.00 98.31 180 TYR A N 1
ATOM 1470 C CA . TYR A 1 180 ? 5.654 -10.525 1.767 1.00 98.31 180 TYR A CA 1
ATOM 1471 C C . TYR A 1 180 ? 5.140 -10.652 3.200 1.00 98.31 180 TYR A C 1
ATOM 1473 O O . TYR A 1 180 ? 5.837 -11.163 4.074 1.00 98.31 180 TYR A O 1
ATOM 1481 N N . LEU A 1 181 ? 3.899 -10.228 3.441 1.00 98.56 181 LEU A N 1
ATOM 1482 C CA . LEU A 1 181 ? 3.147 -10.543 4.656 1.00 98.56 181 LEU A CA 1
ATOM 1483 C C . LEU A 1 181 ? 2.216 -11.718 4.362 1.00 98.56 181 LEU A C 1
ATOM 1485 O O . LEU A 1 181 ? 1.221 -11.558 3.652 1.00 98.56 181 LEU A O 1
ATOM 1489 N N . HIS A 1 182 ? 2.539 -12.892 4.902 1.00 98.56 182 HIS A N 1
ATOM 1490 C CA . HIS A 1 182 ? 1.715 -14.087 4.745 1.00 98.56 182 HIS A CA 1
ATOM 1491 C C . HIS A 1 182 ? 0.515 -14.033 5.698 1.00 98.56 182 HIS A C 1
ATOM 1493 O O . HIS A 1 182 ? 0.606 -13.502 6.802 1.00 98.56 182 HIS A O 1
ATOM 1499 N N . CYS A 1 183 ? -0.610 -14.647 5.338 1.00 98.06 183 CYS A N 1
ATOM 1500 C CA . CYS A 1 183 ? -1.819 -14.647 6.164 1.00 98.06 183 CYS A CA 1
ATOM 1501 C C . CYS A 1 183 ? -1.602 -15.278 7.551 1.00 98.06 183 CYS A C 1
ATOM 1503 O O . CYS A 1 183 ? -2.300 -14.948 8.503 1.00 98.06 183 CYS A O 1
ATOM 1505 N N . LEU A 1 184 ? -0.616 -16.169 7.683 1.00 97.69 184 LEU A N 1
ATOM 1506 C CA . LEU A 1 184 ? -0.224 -16.746 8.973 1.00 97.69 184 LEU A CA 1
ATOM 1507 C C . LEU A 1 184 ? 0.539 -15.760 9.861 1.00 97.69 184 LEU A C 1
ATOM 1509 O O . LEU A 1 184 ? 0.406 -15.860 11.072 1.00 97.69 184 LEU A O 1
ATOM 1513 N N . ASP A 1 185 ? 1.254 -14.782 9.291 1.00 98.50 185 ASP A N 1
ATOM 1514 C CA . ASP A 1 185 ? 1.911 -13.723 10.069 1.00 98.50 185 ASP A CA 1
ATOM 1515 C C . ASP A 1 185 ? 0.878 -12.827 10.788 1.00 98.50 185 ASP A C 1
ATOM 1517 O O . ASP A 1 185 ? 1.218 -12.128 11.742 1.00 98.50 185 ASP A O 1
ATOM 1521 N N . LEU A 1 186 ? -0.398 -12.855 10.372 1.00 98.06 186 LEU A N 1
ATOM 1522 C CA . LEU A 1 186 ? -1.472 -12.066 10.985 1.00 98.06 186 LEU A CA 1
ATOM 1523 C C . LEU A 1 186 ? -1.755 -12.472 12.437 1.00 98.06 186 LEU A C 1
ATOM 1525 O O . LEU A 1 186 ? -2.309 -11.668 13.182 1.00 98.06 186 LEU A O 1
ATOM 1529 N N . ASN A 1 187 ? -1.340 -13.667 12.878 1.00 97.81 187 ASN A N 1
ATOM 1530 C CA . ASN A 1 187 ? -1.427 -14.060 14.290 1.00 97.81 187 ASN A CA 1
ATOM 1531 C C . ASN A 1 187 ? -0.534 -13.207 15.212 1.00 97.81 187 ASN A C 1
ATOM 1533 O O . ASN A 1 187 ? -0.730 -13.214 16.424 1.00 97.81 187 ASN A O 1
ATOM 1537 N N . ARG A 1 188 ? 0.425 -12.467 14.641 1.00 98.31 188 ARG A N 1
ATOM 1538 C CA . ARG A 1 188 ? 1.309 -11.533 15.348 1.00 98.31 188 ARG A CA 1
ATOM 1539 C C . ARG A 1 188 ? 0.670 -10.158 15.536 1.00 98.31 188 ARG A C 1
ATOM 1541 O O . ARG A 1 188 ? 1.250 -9.322 16.221 1.00 98.31 188 ARG A O 1
ATOM 1548 N N . LEU A 1 189 ? -0.480 -9.893 14.917 1.00 97.12 189 LEU A N 1
ATOM 1549 C CA . LEU A 1 189 ? -1.193 -8.626 15.044 1.00 97.12 189 LEU A CA 1
ATOM 1550 C C . LEU A 1 189 ? -2.071 -8.610 16.295 1.00 97.12 189 LEU A C 1
ATOM 1552 O O . LEU A 1 189 ? -2.711 -9.601 16.644 1.00 97.12 189 LEU A O 1
ATOM 1556 N N . HIS A 1 190 ? -2.153 -7.457 16.953 1.00 93.38 190 HIS A N 1
ATOM 1557 C CA . HIS A 1 190 ? -3.078 -7.290 18.070 1.00 93.38 190 HIS A CA 1
ATOM 1558 C C . HIS A 1 190 ? -4.540 -7.422 17.595 1.00 93.38 190 HIS A C 1
ATOM 1560 O O . HIS A 1 190 ? -4.916 -6.981 16.514 1.00 93.38 190 HIS A O 1
ATOM 1566 N N . ARG A 1 191 ? -5.424 -7.978 18.428 1.00 91.62 191 ARG A N 1
ATOM 1567 C CA . ARG A 1 191 ? -6.867 -8.042 18.110 1.00 91.62 191 ARG A CA 1
ATOM 1568 C C . ARG A 1 191 ? -7.589 -6.697 18.224 1.00 91.62 191 ARG A C 1
ATOM 1570 O O . ARG A 1 191 ? -8.654 -6.508 17.658 1.00 91.62 191 ARG A O 1
ATOM 1577 N N . GLY A 1 192 ? -7.023 -5.751 18.969 1.00 90.94 192 GLY A N 1
ATOM 1578 C CA . GLY A 1 192 ? -7.631 -4.445 19.238 1.00 90.94 192 GLY A CA 1
ATOM 1579 C C . GLY A 1 192 ? -7.228 -3.335 18.267 1.00 90.94 192 GLY A C 1
ATOM 1580 O O . GLY A 1 192 ? -7.332 -2.168 18.643 1.00 90.94 192 GLY A O 1
ATOM 1581 N N . LEU A 1 193 ? -6.711 -3.665 17.074 1.00 95.50 193 LEU A N 1
ATOM 1582 C CA . LEU A 1 193 ? -6.131 -2.665 16.168 1.00 95.50 193 LEU A CA 1
ATOM 1583 C C . LEU A 1 193 ? -7.158 -1.659 15.653 1.00 95.50 193 LEU A C 1
ATOM 1585 O O . LEU A 1 193 ? -6.805 -0.496 15.489 1.00 95.50 193 LEU A O 1
ATOM 1589 N N . PHE A 1 194 ? -8.387 -2.099 15.394 1.00 97.12 194 PHE A N 1
ATOM 1590 C CA . PHE A 1 194 ? -9.389 -1.336 14.654 1.00 97.12 194 PHE A CA 1
ATOM 1591 C C . PHE A 1 194 ? -10.428 -0.673 15.563 1.00 97.12 194 PHE A C 1
ATOM 1593 O O . PHE A 1 194 ? -10.772 -1.180 16.639 1.00 97.12 194 PHE A O 1
ATOM 1600 N N . THR A 1 195 ? -10.949 0.476 15.127 1.00 96.19 195 THR A N 1
ATOM 1601 C CA . THR A 1 195 ? -12.225 0.991 15.638 1.00 96.19 195 THR A CA 1
ATOM 1602 C C . THR A 1 195 ? -13.364 0.084 15.170 1.00 96.19 195 THR A C 1
ATOM 1604 O O . THR A 1 195 ? -13.236 -0.649 14.191 1.00 96.19 195 THR A O 1
ATOM 1607 N N . ARG A 1 196 ? -14.506 0.111 15.867 1.00 94.25 196 ARG A N 1
ATOM 1608 C CA . ARG A 1 196 ? -15.647 -0.766 15.548 1.00 94.25 196 ARG A CA 1
ATOM 1609 C C . ARG A 1 196 ? -16.182 -0.553 14.125 1.00 94.25 196 ARG A C 1
ATOM 1611 O O . ARG A 1 196 ? -16.677 -1.491 13.514 1.00 94.25 196 ARG A O 1
ATOM 1618 N N . ASP A 1 197 ? -16.077 0.667 13.623 1.00 94.06 197 ASP A N 1
ATOM 1619 C CA . ASP A 1 197 ? -16.549 1.120 12.316 1.00 94.06 197 ASP A CA 1
ATOM 1620 C C . ASP A 1 197 ? -15.430 1.202 11.262 1.00 94.06 197 ASP A C 1
ATOM 1622 O O . ASP A 1 197 ? -15.595 1.855 10.231 1.00 94.06 197 ASP A O 1
ATOM 1626 N N . ALA A 1 198 ? -14.267 0.592 11.520 1.00 96.50 198 ALA A N 1
ATOM 1627 C CA . ALA A 1 198 ? -13.153 0.673 10.590 1.00 96.50 198 ALA A CA 1
ATOM 1628 C C . ALA A 1 198 ? -13.457 -0.049 9.273 1.00 96.50 198 ALA A C 1
ATOM 1630 O O . ALA A 1 198 ? -14.006 -1.153 9.275 1.00 96.50 198 ALA A O 1
ATOM 1631 N N . THR A 1 199 ? -13.045 0.552 8.156 1.00 96.50 199 THR A N 1
ATOM 1632 C CA . THR A 1 199 ? -13.076 -0.102 6.840 1.00 96.50 199 THR A CA 1
ATOM 1633 C C . THR A 1 199 ? -11.697 -0.661 6.518 1.00 96.50 199 THR A C 1
ATOM 1635 O O . THR A 1 199 ? -10.707 0.069 6.548 1.00 96.50 199 THR A O 1
ATOM 1638 N N . VAL A 1 200 ? -11.626 -1.957 6.213 1.00 98.50 200 VAL A N 1
ATOM 1639 C CA . VAL A 1 200 ? -10.380 -2.635 5.841 1.00 98.50 200 VAL A CA 1
ATOM 1640 C C . VAL A 1 200 ? -10.540 -3.221 4.445 1.00 98.50 200 VAL A C 1
ATOM 1642 O O . VAL A 1 200 ? -11.456 -4.014 4.222 1.00 98.50 200 VAL A O 1
ATOM 1645 N N . GLN A 1 201 ? -9.660 -2.853 3.513 1.00 98.62 201 GLN A N 1
ATOM 1646 C CA . GLN A 1 201 ? -9.731 -3.328 2.133 1.00 98.62 201 GLN A CA 1
ATOM 1647 C C . GLN A 1 201 ? -8.356 -3.620 1.530 1.00 98.62 201 GLN A C 1
ATOM 1649 O O . GLN A 1 201 ? -7.402 -2.869 1.687 1.00 98.62 201 GLN A O 1
ATOM 1654 N N . SER A 1 202 ? -8.258 -4.710 0.784 1.00 98.56 202 SER A N 1
ATOM 1655 C CA . SER A 1 202 ? -7.118 -5.031 -0.060 1.00 98.56 202 SER A CA 1
ATOM 1656 C C . SER A 1 202 ? -7.518 -4.920 -1.527 1.00 98.56 202 SER A C 1
ATOM 1658 O O . SER A 1 202 ? -8.456 -5.580 -1.970 1.00 98.56 202 SER A O 1
ATOM 1660 N N . TYR A 1 203 ? -6.779 -4.108 -2.283 1.00 98.25 203 TYR A N 1
ATOM 1661 C CA . TYR A 1 203 ? -6.876 -3.988 -3.743 1.00 98.25 203 TYR A CA 1
ATOM 1662 C C . TYR A 1 203 ? -5.887 -4.911 -4.470 1.00 98.25 203 TYR A C 1
ATOM 1664 O O . TYR A 1 203 ? -5.621 -4.742 -5.661 1.00 98.25 203 TYR A O 1
ATOM 1672 N N . GLY A 1 204 ? -5.326 -5.888 -3.761 1.00 96.75 204 GLY A N 1
ATOM 1673 C CA . GLY A 1 204 ? -4.522 -6.937 -4.363 1.00 96.75 204 GLY A CA 1
ATOM 1674 C C . GLY A 1 204 ? -5.382 -8.102 -4.873 1.00 96.75 204 GLY A C 1
ATOM 1675 O O . GLY A 1 204 ? -6.378 -8.478 -4.246 1.00 96.75 204 GLY A O 1
ATOM 1676 N N . CYS A 1 205 ? -4.959 -8.711 -5.984 1.00 96.94 205 CYS A N 1
ATOM 1677 C CA . CYS A 1 205 ? -5.551 -9.915 -6.569 1.00 96.94 205 CYS A CA 1
ATOM 1678 C C . CYS A 1 205 ? -5.751 -11.059 -5.551 1.00 96.94 205 CYS A C 1
ATOM 1680 O O . CYS A 1 205 ? -4.861 -11.376 -4.757 1.00 96.94 205 CYS A O 1
ATOM 1682 N N . HIS A 1 206 ? -6.886 -11.751 -5.645 1.00 98.38 206 HIS A N 1
ATOM 1683 C CA . HIS A 1 206 ? -7.195 -13.016 -4.957 1.00 98.38 206 HIS A CA 1
ATOM 1684 C C . HIS A 1 206 ? -7.231 -13.001 -3.413 1.00 98.38 206 HIS A C 1
ATOM 1686 O O . HIS A 1 206 ? -7.522 -14.030 -2.804 1.00 98.38 206 HIS A O 1
ATOM 1692 N N . THR A 1 207 ? -6.992 -11.873 -2.739 1.00 98.44 207 THR A N 1
ATOM 1693 C CA . THR A 1 207 ? -6.963 -11.802 -1.261 1.00 98.44 207 THR A CA 1
ATOM 1694 C C . THR A 1 207 ? -8.288 -12.190 -0.595 1.00 98.44 207 THR A C 1
ATOM 1696 O O . THR A 1 207 ? -8.282 -12.763 0.498 1.00 98.44 207 THR A O 1
ATOM 1699 N N . GLY A 1 208 ? -9.415 -11.959 -1.275 1.00 98.12 208 GLY A N 1
ATOM 1700 C CA . GLY A 1 208 ? -10.757 -12.325 -0.813 1.00 98.12 208 GLY A CA 1
ATOM 1701 C C . GLY A 1 208 ? -11.043 -13.827 -0.852 1.00 98.12 208 GLY A C 1
ATOM 1702 O O . GLY A 1 208 ? -12.014 -14.278 -0.257 1.00 98.12 208 GLY A O 1
ATOM 1703 N N . GLU A 1 209 ? -10.209 -14.621 -1.529 1.00 98.38 209 GLU A N 1
ATOM 1704 C CA . GLU A 1 209 ? -10.401 -16.072 -1.652 1.00 98.38 209 GLU A CA 1
ATOM 1705 C C . GLU A 1 209 ? -9.946 -16.840 -0.407 1.00 98.38 209 GLU A C 1
ATOM 1707 O O . GLU A 1 209 ? -10.390 -17.967 -0.194 1.00 98.38 209 GLU A O 1
ATOM 1712 N N . TYR A 1 210 ? -9.058 -16.261 0.413 1.00 98.31 210 TYR A N 1
ATOM 1713 C CA . TYR A 1 210 ? -8.592 -16.915 1.640 1.00 98.31 210 TYR A CA 1
ATOM 1714 C C . TYR A 1 210 ? -8.074 -15.941 2.710 1.00 98.31 210 TYR A C 1
ATOM 1716 O O . TYR A 1 210 ? -8.522 -15.991 3.859 1.00 98.31 210 TYR A O 1
ATOM 1724 N N . MET A 1 211 ? -7.159 -15.031 2.360 1.00 98.31 211 MET A N 1
ATOM 1725 C CA . MET A 1 211 ? -6.525 -14.114 3.316 1.00 98.31 211 MET A CA 1
ATOM 1726 C C . MET A 1 211 ? -7.531 -13.252 4.094 1.00 98.31 211 MET A C 1
ATOM 1728 O O . MET A 1 211 ? -7.329 -13.058 5.290 1.00 98.31 211 MET A O 1
ATOM 1732 N N . SER A 1 212 ? -8.629 -12.796 3.479 1.00 98.38 212 SER A N 1
ATOM 1733 C CA . SER A 1 212 ? -9.701 -12.049 4.166 1.00 98.38 212 SER A CA 1
ATOM 1734 C C . SER A 1 212 ? -10.313 -12.798 5.356 1.00 98.38 212 SER A C 1
ATOM 1736 O O . SER A 1 212 ? -10.457 -12.230 6.444 1.00 98.38 212 SER A O 1
ATOM 1738 N N . GLY A 1 213 ? -10.575 -14.100 5.213 1.00 98.06 213 GLY A N 1
ATOM 1739 C CA . GLY A 1 213 ? -11.098 -14.921 6.308 1.00 98.06 213 GLY A CA 1
ATOM 1740 C C . GLY A 1 213 ? -10.087 -15.082 7.447 1.00 98.06 213 GLY A C 1
ATOM 1741 O O . GLY A 1 213 ? -10.432 -14.980 8.629 1.00 98.06 213 GLY A O 1
ATOM 1742 N N . VAL A 1 214 ? -8.809 -15.265 7.103 1.00 98.25 214 VAL A N 1
ATOM 1743 C CA . VAL A 1 214 ? -7.711 -15.354 8.079 1.00 98.25 214 VAL A CA 1
ATOM 1744 C C . VAL A 1 214 ? -7.498 -14.018 8.799 1.00 98.25 214 VAL A C 1
ATOM 1746 O O . VAL A 1 214 ? -7.291 -13.989 10.014 1.00 98.25 214 VAL A O 1
ATOM 1749 N N . TRP A 1 215 ? -7.632 -12.905 8.079 1.00 98.19 215 TRP A N 1
ATOM 1750 C CA . TRP A 1 215 ? -7.582 -11.563 8.642 1.00 98.19 215 TRP A CA 1
ATOM 1751 C C . TRP A 1 215 ? -8.666 -11.356 9.696 1.00 98.19 215 TRP A C 1
ATOM 1753 O O . TRP A 1 215 ? -8.351 -10.963 10.821 1.00 98.19 215 TRP A O 1
ATOM 1763 N N . LYS A 1 216 ? -9.923 -11.699 9.387 1.00 97.50 216 LYS A N 1
ATOM 1764 C CA . LYS A 1 216 ? -11.029 -11.626 10.355 1.00 97.50 216 LYS A CA 1
ATOM 1765 C C . LYS A 1 216 ? -10.780 -12.500 11.580 1.00 97.50 216 LYS A C 1
ATOM 1767 O O . LYS A 1 216 ? -11.030 -12.069 12.705 1.00 97.50 216 LYS A O 1
ATOM 1772 N N . LYS A 1 2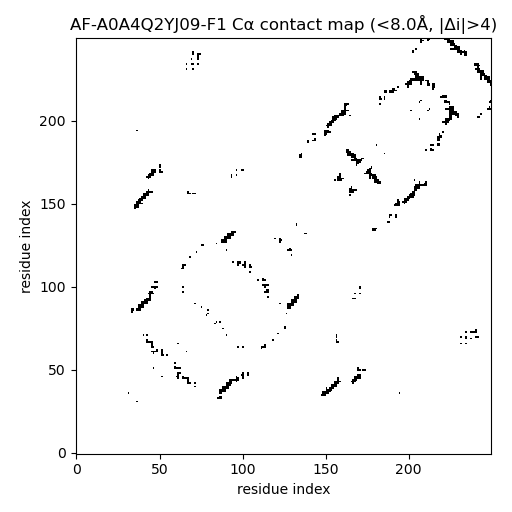17 ? -10.247 -13.710 11.386 1.00 97.12 217 LYS A N 1
ATOM 1773 C CA . LYS A 1 217 ? -9.916 -14.631 12.483 1.00 97.12 217 LYS A CA 1
ATOM 1774 C C . LYS A 1 217 ? -8.926 -14.007 13.473 1.00 97.12 217 LYS A C 1
ATOM 1776 O O . LYS A 1 217 ? -9.180 -14.034 14.684 1.00 97.12 217 LYS A O 1
ATOM 1781 N N . TYR A 1 218 ? -7.825 -13.441 12.977 1.00 97.44 218 TYR A N 1
ATOM 1782 C CA . TYR A 1 218 ? -6.746 -12.945 13.835 1.00 97.44 218 TYR A CA 1
ATOM 1783 C C . TYR A 1 218 ? -6.938 -11.512 14.322 1.00 97.44 218 TYR A C 1
ATOM 1785 O O . TYR A 1 218 ? -6.619 -11.240 15.472 1.00 97.44 218 TYR A O 1
ATOM 1793 N N . THR A 1 219 ? -7.513 -10.620 13.516 1.00 96.25 219 THR A N 1
ATOM 1794 C CA . THR A 1 219 ? -7.706 -9.209 13.899 1.00 96.25 219 THR A CA 1
ATOM 1795 C C . THR A 1 219 ? -9.078 -8.933 14.509 1.00 96.25 219 THR A C 1
ATOM 1797 O O . THR A 1 219 ? -9.266 -7.900 15.137 1.00 96.25 219 THR A O 1
ATOM 1800 N N . GLY A 1 220 ? -10.049 -9.835 14.334 1.00 95.44 220 GLY A N 1
ATOM 1801 C CA . GLY A 1 220 ? -11.438 -9.622 14.745 1.00 95.44 220 GLY A CA 1
ATOM 1802 C C . GLY A 1 220 ? -12.247 -8.719 13.807 1.00 95.44 220 GLY A C 1
ATOM 1803 O O . GLY A 1 220 ? -13.450 -8.578 14.017 1.00 95.44 220 GLY A O 1
ATOM 1804 N N . HIS A 1 221 ? -11.631 -8.154 12.763 1.00 97.12 221 HIS A N 1
ATOM 1805 C CA . HIS A 1 221 ? -12.269 -7.215 11.836 1.00 97.12 221 HIS A CA 1
ATOM 1806 C C . HIS A 1 221 ? -12.318 -7.801 10.422 1.00 97.12 221 HIS A C 1
ATOM 1808 O O . HIS A 1 221 ? -11.327 -8.388 10.000 1.00 97.12 221 HIS A O 1
ATOM 1814 N N . PRO A 1 222 ? -13.425 -7.699 9.670 1.00 97.50 222 PRO A N 1
ATOM 1815 C CA . PRO A 1 222 ? -13.458 -8.192 8.295 1.00 97.50 222 PRO A CA 1
ATOM 1816 C C . PRO A 1 222 ? -12.555 -7.352 7.383 1.00 97.50 222 PRO A C 1
ATOM 1818 O O . PRO A 1 222 ? -12.460 -6.139 7.556 1.00 97.50 222 PRO A O 1
ATOM 1821 N N . MET A 1 223 ? -11.937 -7.995 6.389 1.00 98.56 223 MET A N 1
ATOM 1822 C CA . MET A 1 223 ? -11.207 -7.323 5.313 1.00 98.56 223 MET A CA 1
ATOM 1823 C C . MET A 1 223 ? -11.872 -7.616 3.975 1.00 98.56 223 MET A C 1
ATOM 1825 O O . MET A 1 223 ? -11.990 -8.772 3.581 1.00 98.56 223 MET A O 1
ATOM 1829 N N . ILE A 1 224 ? -12.233 -6.568 3.241 1.00 98.75 224 ILE A N 1
ATOM 1830 C CA . ILE A 1 224 ? -12.688 -6.680 1.856 1.00 98.75 224 ILE A CA 1
ATOM 1831 C C . ILE A 1 224 ? -11.483 -7.042 0.987 1.00 98.75 224 ILE A C 1
ATOM 1833 O O . ILE A 1 224 ? -10.494 -6.318 0.979 1.00 98.75 224 ILE A O 1
ATOM 1837 N N . GLY A 1 225 ? -11.548 -8.147 0.258 1.00 98.56 225 GLY A N 1
ATOM 1838 C CA . GLY A 1 225 ? -10.515 -8.585 -0.676 1.00 98.56 225 GLY A CA 1
ATOM 1839 C C . GLY A 1 225 ? -11.105 -8.976 -2.026 1.00 98.56 225 GLY A C 1
ATOM 1840 O O . GLY A 1 225 ? -12.309 -9.218 -2.156 1.00 98.56 225 GLY A O 1
ATOM 1841 N N . ALA A 1 226 ? -10.254 -9.033 -3.046 1.00 98.44 226 ALA A N 1
ATOM 1842 C CA . ALA A 1 226 ? -10.654 -9.438 -4.389 1.00 98.44 226 ALA A CA 1
ATOM 1843 C C . ALA A 1 226 ? -10.758 -10.966 -4.498 1.00 98.44 226 ALA A C 1
ATOM 1845 O O . ALA A 1 226 ? -9.830 -11.679 -4.120 1.00 98.44 226 ALA A O 1
ATOM 1846 N N . CYS A 1 227 ? -11.852 -11.471 -5.065 1.00 98.31 227 CYS A N 1
ATOM 1847 C CA . CYS A 1 227 ? -11.915 -12.802 -5.665 1.00 98.31 227 CYS A CA 1
ATOM 1848 C C . CYS A 1 227 ? -11.733 -12.629 -7.175 1.00 98.31 227 CYS A C 1
ATOM 1850 O O . CYS A 1 227 ? -12.656 -12.163 -7.847 1.00 98.31 227 CYS A O 1
ATOM 1852 N N . GLY A 1 228 ? -10.541 -12.949 -7.683 1.00 97.12 228 GLY A N 1
ATOM 1853 C CA . GLY A 1 228 ? -10.105 -12.611 -9.040 1.00 97.12 228 GLY A CA 1
ATOM 1854 C C . GLY A 1 228 ? -8.977 -11.573 -9.101 1.00 97.12 228 GLY A C 1
ATOM 1855 O O . GLY A 1 228 ? -8.394 -11.184 -8.082 1.00 97.12 228 GLY A O 1
ATOM 1856 N N . LYS A 1 229 ? -8.657 -11.140 -10.327 1.00 95.00 229 LYS A N 1
ATOM 1857 C CA . LYS A 1 229 ? -7.595 -10.158 -10.602 1.00 95.00 229 LYS A CA 1
ATOM 1858 C C . LYS A 1 229 ? -8.108 -8.739 -10.376 1.00 95.00 229 LYS A C 1
ATOM 1860 O O . LYS A 1 229 ? -9.217 -8.413 -10.800 1.00 95.00 229 LYS A O 1
ATOM 1865 N N . THR A 1 230 ? -7.296 -7.887 -9.762 1.00 95.06 230 THR A N 1
ATOM 1866 C CA . THR A 1 230 ? -7.573 -6.451 -9.701 1.00 95.06 230 THR A CA 1
ATOM 1867 C C . THR A 1 230 ? -7.010 -5.744 -10.928 1.00 95.06 230 THR A C 1
ATOM 1869 O O . THR A 1 230 ? -5.938 -6.085 -11.425 1.00 95.06 230 THR A O 1
ATOM 1872 N N . ASP A 1 231 ? -7.768 -4.782 -11.444 1.00 92.69 231 ASP A N 1
ATOM 1873 C CA . ASP A 1 231 ? -7.397 -3.962 -12.587 1.00 92.69 231 ASP A CA 1
ATOM 1874 C C . ASP A 1 231 ? -7.150 -2.520 -12.138 1.00 92.69 231 ASP A C 1
ATOM 1876 O O . ASP A 1 231 ? -8.054 -1.788 -11.722 1.00 92.69 231 ASP A O 1
ATOM 1880 N N . PHE A 1 232 ? -5.887 -2.120 -12.243 1.00 93.38 232 PHE A N 1
ATOM 1881 C CA . PHE A 1 232 ? -5.423 -0.776 -11.935 1.00 93.38 232 PHE A CA 1
ATOM 1882 C C . PHE A 1 232 ? -5.610 0.192 -13.109 1.00 93.38 232 PHE A C 1
ATOM 1884 O O . PHE A 1 232 ? -5.355 1.378 -12.948 1.00 93.38 232 PHE A O 1
ATOM 1891 N N . SER A 1 233 ? -6.081 -0.246 -14.280 1.00 91.62 233 SER A N 1
ATOM 1892 C CA . SER A 1 233 ? -6.311 0.636 -15.430 1.00 91.62 233 SER A CA 1
ATOM 1893 C C . SER A 1 233 ? -7.360 1.722 -15.152 1.00 91.62 233 SER A C 1
ATOM 1895 O O . SER A 1 233 ? -7.261 2.819 -15.708 1.00 91.62 233 SER A O 1
ATOM 1897 N N . ALA A 1 234 ? -8.299 1.452 -14.239 1.00 91.50 234 ALA A N 1
ATOM 1898 C CA . ALA A 1 234 ? -9.360 2.373 -13.842 1.00 91.50 234 ALA A CA 1
ATOM 1899 C C . ALA A 1 234 ? -8.831 3.678 -13.222 1.00 91.50 234 ALA A C 1
ATOM 1901 O O . ALA A 1 234 ? -9.451 4.723 -13.372 1.00 91.50 234 ALA A O 1
ATOM 1902 N N . ILE A 1 235 ? -7.641 3.663 -12.608 1.00 94.62 235 ILE A N 1
ATOM 1903 C CA . ILE A 1 235 ? -7.082 4.830 -11.900 1.00 94.62 235 ILE A CA 1
ATOM 1904 C C . ILE A 1 235 ? -6.614 5.956 -12.838 1.00 94.62 235 ILE A C 1
ATOM 1906 O O . ILE A 1 235 ? -6.166 7.017 -12.385 1.00 94.62 235 ILE A O 1
ATOM 1910 N N . LYS A 1 236 ? -6.636 5.725 -14.158 1.00 92.25 236 LYS A N 1
ATOM 1911 C CA . LYS A 1 236 ? -6.197 6.695 -15.172 1.00 92.25 236 LYS A CA 1
ATOM 1912 C C . LYS A 1 236 ? -6.997 7.996 -15.119 1.00 92.25 236 LYS A C 1
ATOM 1914 O O . LYS A 1 236 ? -6.428 9.046 -15.407 1.00 92.25 236 LYS A O 1
ATOM 1919 N N . ASP A 1 237 ? -8.257 7.932 -14.698 1.00 93.81 237 ASP A N 1
ATOM 1920 C CA . ASP A 1 237 ? -9.151 9.085 -14.559 1.00 93.81 237 ASP A CA 1
ATOM 1921 C C . ASP A 1 237 ? -8.851 9.973 -13.333 1.00 93.81 237 ASP A C 1
ATOM 1923 O O . ASP A 1 237 ? -9.454 11.031 -13.186 1.00 93.81 237 ASP A O 1
ATOM 1927 N N . ASN A 1 238 ? -7.902 9.577 -12.470 1.00 93.94 238 ASN A N 1
ATOM 1928 C CA . ASN A 1 238 ? -7.549 10.252 -11.215 1.00 93.94 238 ASN A CA 1
ATOM 1929 C C . ASN A 1 238 ? -8.665 10.311 -10.154 1.00 93.94 238 ASN A C 1
ATOM 1931 O O . ASN A 1 238 ? -8.524 11.044 -9.173 1.00 93.94 238 ASN A O 1
ATOM 1935 N N . VAL A 1 239 ? -9.736 9.535 -10.305 1.00 94.94 239 VAL A N 1
ATOM 1936 C CA . VAL A 1 239 ? -10.907 9.550 -9.417 1.00 94.94 239 VAL A CA 1
ATOM 1937 C C . VAL A 1 239 ? -11.240 8.151 -8.912 1.00 94.94 239 VAL A C 1
ATOM 1939 O O . VAL A 1 239 ? -11.550 7.984 -7.727 1.00 94.94 239 VAL A O 1
ATOM 1942 N N . THR A 1 240 ? -11.157 7.160 -9.793 1.00 95.88 240 THR A N 1
ATOM 1943 C CA . THR A 1 240 ? -11.592 5.789 -9.551 1.00 95.88 240 THR A CA 1
ATOM 1944 C C . THR A 1 240 ? -10.478 4.970 -8.900 1.00 95.88 240 THR A C 1
ATOM 1946 O O . THR A 1 240 ? -9.300 5.089 -9.238 1.00 95.88 240 THR A O 1
ATOM 1949 N N . LEU A 1 241 ? -10.848 4.144 -7.918 1.00 97.50 241 LEU A N 1
ATOM 1950 C CA . LEU A 1 241 ? -9.947 3.168 -7.296 1.00 97.50 241 LEU A CA 1
ATOM 1951 C C . LEU A 1 241 ? -9.893 1.880 -8.138 1.00 97.50 241 LEU A C 1
ATOM 1953 O O . LEU A 1 241 ? -10.773 1.672 -8.973 1.00 97.50 241 LEU A O 1
ATOM 1957 N N . PRO A 1 242 ? -8.888 1.005 -7.947 1.00 96.75 242 PRO A N 1
ATOM 1958 C CA . PRO A 1 242 ? -8.783 -0.226 -8.725 1.00 96.75 242 PRO A CA 1
ATOM 1959 C C . PRO A 1 242 ? -10.065 -1.062 -8.656 1.00 96.75 242 PRO A C 1
ATOM 1961 O O . PRO A 1 242 ? -10.690 -1.187 -7.599 1.00 96.75 242 PRO A O 1
ATOM 1964 N N . VAL A 1 243 ? -10.442 -1.652 -9.788 1.00 96.12 243 VAL A N 1
ATOM 1965 C CA . VAL A 1 243 ? -11.627 -2.513 -9.900 1.00 96.12 243 VAL A CA 1
ATOM 1966 C C . VAL A 1 243 ? -11.219 -3.982 -9.846 1.00 96.12 243 VAL A C 1
ATOM 1968 O O . VAL A 1 243 ? -10.037 -4.310 -9.906 1.00 96.12 243 VAL A O 1
ATOM 1971 N N . VAL A 1 244 ? -12.184 -4.889 -9.716 1.00 96.56 244 VAL A N 1
ATOM 1972 C CA . VAL A 1 244 ? -11.934 -6.335 -9.728 1.00 96.56 244 VAL A CA 1
ATOM 1973 C C . VAL A 1 244 ? -12.599 -6.963 -10.945 1.00 96.56 244 VAL A C 1
ATOM 1975 O O . VAL A 1 244 ? -13.785 -6.754 -11.188 1.00 96.56 244 VAL A O 1
ATOM 1978 N N . ASN A 1 245 ? -11.843 -7.763 -11.695 1.00 94.69 245 ASN A N 1
ATOM 1979 C CA . ASN A 1 245 ? -12.412 -8.706 -12.647 1.00 94.69 245 ASN A CA 1
ATOM 1980 C C . ASN A 1 245 ? -12.834 -9.962 -11.872 1.00 94.69 245 ASN A C 1
ATOM 1982 O O . ASN A 1 245 ? -12.033 -10.873 -11.643 1.00 94.69 245 ASN A O 1
ATOM 1986 N N . GLY A 1 246 ? -14.068 -9.933 -11.374 1.00 95.56 246 GLY A N 1
ATOM 1987 C CA . GLY A 1 246 ? -14.600 -10.890 -10.413 1.00 95.56 246 GLY A CA 1
ATOM 1988 C C . GLY A 1 246 ? -15.516 -10.183 -9.421 1.00 95.56 246 GLY A C 1
ATOM 1989 O O . GLY A 1 246 ? -16.408 -9.438 -9.822 1.00 95.56 246 GLY A O 1
ATOM 1990 N N . ARG A 1 247 ? -15.304 -10.401 -8.118 1.00 97.81 247 ARG A N 1
ATOM 1991 C CA . ARG A 1 247 ? -16.100 -9.747 -7.065 1.00 97.81 247 ARG A CA 1
ATOM 1992 C C . ARG A 1 247 ? -15.277 -9.402 -5.833 1.00 97.81 247 ARG A C 1
ATOM 1994 O O . ARG A 1 247 ? -14.261 -10.032 -5.553 1.00 97.81 247 ARG A O 1
ATOM 2001 N N . TRP A 1 248 ? -15.773 -8.446 -5.059 1.00 98.06 248 TRP A N 1
ATOM 2002 C CA . TRP A 1 248 ? -15.293 -8.180 -3.706 1.00 98.06 248 TRP A CA 1
ATOM 2003 C C . TRP A 1 248 ? -15.940 -9.157 -2.711 1.00 98.06 248 TRP A C 1
ATOM 2005 O O . TRP A 1 248 ? -17.119 -9.497 -2.844 1.00 98.06 248 TRP A O 1
ATOM 2015 N N . SER A 1 249 ? -15.177 -9.631 -1.726 1.00 96.31 249 SER A N 1
ATOM 2016 C CA . SER A 1 249 ? -15.650 -10.529 -0.660 1.00 96.31 249 SER A CA 1
ATOM 2017 C C . SER A 1 249 ? -14.952 -10.220 0.664 1.00 96.31 249 SER A C 1
ATOM 2019 O O . SER A 1 249 ? -13.882 -9.618 0.664 1.00 96.31 249 SER A O 1
ATOM 2021 N N . GLN A 1 250 ? -15.546 -10.635 1.783 1.00 90.06 250 GLN A N 1
ATOM 2022 C CA . GLN A 1 250 ? -14.955 -10.569 3.127 1.00 90.06 250 GLN A CA 1
ATOM 2023 C C . GLN A 1 250 ? -14.818 -11.963 3.733 1.00 90.06 250 GLN A C 1
ATOM 2025 O O . GLN A 1 250 ? -15.633 -12.833 3.351 1.00 90.06 250 GLN A O 1
#

Foldseek 3Di:
DDDDDDDDDDDDDPPDPPPPPPPPDPPPPPDDPQVQEEAEEEEAWDAAPVLQVPDDVVPRDPPDRCLLVLLVLLVLVVCCVVPNPSHAYEYEAAPVRLVLQQVRCVVVVDPHHGDPVVSVVSCVVSVYHYHYDHAPVVVQCCLADVPNHAYLEYEYGAEDALFWDQSDANRPDRGDGPHIDGLVVLLSGDLRRHDPNYAAEYLYAHNQVHSQVSNCVRNVDGYWYARAHWASPQCPVSNDHIDHPHDIHD

Secondary structure (DSSP, 8-state):
------------------------PPP------TTTEEEEEEE-PPPPHHHHHTS-GGG-S-SSTTHHHHHHHHHHHHHHHHH-TTSEEEEEEEHHHHHHHHHHHHHH--SS---HHHHHHHHHHTT-EEEEE-SHHHHHHHHH-STTPEEEEEEEESEE-SSEEESSSSSSSTT--SSEEEGGGGGGS-TT-EEEEEEEEE-STTGGGTHHHHHHHHHSS--BEEEEEEEGGGGGGSSPPPEEEEEEE-

Nearest PDB structures (foldseek):
  3r2w-assembly1_A  TM=5.513E-01  e=2.559E-01  Homo sapiens
  3r2w-assembly1_B-2  TM=5.258E-01  e=2.894E-01  Homo sapiens
  7ppr-assembly1_B  TM=4.930E-01  e=6.058E-01  Aspergillus fumigatus
  3r3i-assembly3_B  TM=5.152E-01  e=1.268E+00  Homo sapiens
  4m2b-assembly1_A  TM=4.724E-01  e=1.622E+00  Leishmania major